Protein AF-A0A4S4AMJ3-F1 (afdb_monomer_lite)

Secondary structure (DSSP, 8-state):
--HHHHHHHHHHHHHHHHHHSPPSSHHHHHHHHHHHHHHHHHHHHHHHSS--S-HHHHHHHHHHHHS---GGGS-----S-HHHHHHHHHHHHHHHHHHHHHHHHHTT---HHHHHHHHH-GGGS-HHHHHHHHHHHHHHHHHTSTT-EETTEE-TTGGGS-HHHHHHHHHHHHHHHHHHHHHHHT-

Organism: NCBI:txid2565932

Sequence (187 aa):
MDTLGRWLAHYLAEKMESAASAPEGAAGESARRECVDLILRLWERRQTWPLSAPLKDVADRLEELLRPKPRFLRTATQTSDPLLDLLRGLEDLHYRETQVCLMAWATGLDLSKTRAYLHDHPEHLDDDEHRLSQHLIELQGHMFGPEARLDGEPCPDFATLPKPEQRKIVRARLRAIAKSRTQLLGR

pLDDT: mean 79.09, std 13.49, range [45.12, 95.19]

Structure (mmCIF, N/CA/C/O backbone):
data_AF-A0A4S4AMJ3-F1
#
_entry.id   AF-A0A4S4AMJ3-F1
#
loop_
_atom_site.group_PDB
_atom_site.id
_atom_site.type_symbol
_atom_site.label_atom_id
_atom_site.label_alt_id
_atom_site.label_comp_id
_atom_site.label_asym_id
_atom_site.label_entity_id
_atom_site.label_seq_id
_atom_site.pdbx_PDB_ins_code
_atom_site.Cartn_x
_atom_site.Cartn_y
_atom_site.Cartn_z
_atom_site.occupancy
_atom_site.B_iso_or_equiv
_atom_site.auth_seq_id
_atom_site.auth_comp_id
_atom_site.auth_asym_id
_atom_site.auth_atom_id
_atom_site.pdbx_PDB_model_num
ATOM 1 N N . MET A 1 1 ? 2.140 9.328 -21.471 1.00 51.00 1 MET A N 1
ATOM 2 C CA . MET A 1 1 ? 3.334 8.624 -21.979 1.00 51.00 1 MET A CA 1
ATOM 3 C C . MET A 1 1 ? 4.425 9.666 -22.024 1.00 51.00 1 MET A C 1
ATOM 5 O O . MET A 1 1 ? 4.286 10.617 -22.786 1.00 51.00 1 MET A O 1
ATOM 9 N N . ASP A 1 2 ? 5.392 9.555 -21.121 1.00 60.25 2 ASP A N 1
ATOM 10 C CA . ASP A 1 2 ? 6.428 10.565 -20.936 1.00 60.25 2 ASP A CA 1
ATOM 11 C C . ASP A 1 2 ? 7.301 10.718 -22.197 1.00 60.25 2 ASP A C 1
ATOM 13 O O . ASP A 1 2 ? 7.536 9.761 -22.948 1.00 60.25 2 ASP A O 1
ATOM 17 N N . THR A 1 3 ? 7.744 11.947 -22.451 1.00 69.19 3 THR A N 1
ATOM 18 C CA . THR A 1 3 ? 8.520 12.332 -23.630 1.00 69.19 3 THR A CA 1
ATOM 19 C C . THR A 1 3 ? 9.793 11.493 -23.692 1.00 69.19 3 THR A C 1
ATOM 21 O O . THR A 1 3 ? 10.075 10.897 -24.732 1.00 69.19 3 THR A O 1
ATOM 24 N N . LEU A 1 4 ? 10.498 11.346 -22.565 1.00 71.38 4 LEU A N 1
ATOM 25 C CA . LEU A 1 4 ? 11.727 10.558 -22.443 1.00 71.38 4 LEU A CA 1
ATOM 26 C C . LEU A 1 4 ? 11.512 9.079 -22.788 1.00 71.38 4 LEU A C 1
ATOM 28 O O . LEU A 1 4 ? 12.299 8.499 -23.537 1.00 71.38 4 LEU A O 1
ATOM 32 N N . GLY A 1 5 ? 10.420 8.479 -22.306 1.00 70.62 5 GLY A N 1
ATOM 33 C CA . GLY A 1 5 ? 10.063 7.094 -22.623 1.00 70.62 5 GLY A CA 1
ATOM 34 C C . GLY A 1 5 ? 9.870 6.872 -24.125 1.00 70.62 5 GLY A C 1
ATOM 35 O O . GLY A 1 5 ? 10.298 5.853 -24.668 1.00 70.62 5 GLY A O 1
ATOM 36 N N . ARG A 1 6 ? 9.303 7.863 -24.823 1.00 73.88 6 ARG A N 1
ATOM 37 C CA . ARG A 1 6 ? 9.154 7.825 -26.282 1.00 73.88 6 ARG A CA 1
ATOM 38 C C . ARG A 1 6 ? 10.507 7.923 -26.995 1.00 73.88 6 ARG A C 1
ATOM 40 O O . ARG A 1 6 ? 10.746 7.160 -27.926 1.00 73.88 6 ARG A O 1
ATOM 47 N N . TRP A 1 7 ? 11.409 8.795 -26.539 1.00 83.88 7 TRP A N 1
ATOM 48 C CA . TRP A 1 7 ? 12.775 8.890 -27.078 1.00 83.88 7 TRP A CA 1
ATOM 49 C C . TRP A 1 7 ? 13.582 7.606 -26.850 1.00 83.88 7 TRP A C 1
ATOM 51 O O . TRP A 1 7 ? 14.246 7.140 -27.770 1.00 83.88 7 TRP A O 1
ATOM 61 N N . LEU A 1 8 ? 13.475 6.988 -25.670 1.00 83.75 8 LEU A N 1
ATOM 62 C CA . LEU A 1 8 ? 14.111 5.701 -25.368 1.00 83.75 8 LEU A CA 1
ATOM 63 C C . LEU A 1 8 ? 13.577 4.572 -26.251 1.00 83.75 8 LEU A C 1
ATOM 65 O O . LEU A 1 8 ? 14.363 3.770 -26.748 1.00 83.75 8 LEU A O 1
ATOM 69 N N . ALA A 1 9 ? 12.261 4.521 -26.471 1.00 83.31 9 ALA A N 1
ATOM 70 C CA . ALA A 1 9 ? 11.650 3.536 -27.359 1.00 83.31 9 ALA A CA 1
ATOM 71 C C . ALA A 1 9 ? 12.134 3.704 -28.808 1.00 83.31 9 ALA A C 1
ATOM 73 O O . ALA A 1 9 ? 12.489 2.716 -29.449 1.00 83.31 9 ALA A O 1
ATOM 74 N N . HIS A 1 10 ? 12.206 4.944 -29.303 1.00 87.38 10 HIS A N 1
ATOM 75 C CA . HIS A 1 10 ? 12.741 5.232 -30.635 1.00 87.38 10 HIS A CA 1
ATOM 76 C C . HIS A 1 10 ? 14.226 4.881 -30.751 1.00 87.38 10 HIS A C 1
ATOM 78 O O . HIS A 1 10 ? 14.613 4.214 -31.704 1.00 87.38 10 HIS A O 1
ATOM 84 N N . TYR A 1 11 ? 15.039 5.254 -29.764 1.00 90.38 11 TYR A N 1
ATOM 85 C CA . TYR A 1 11 ? 16.466 4.938 -29.748 1.00 90.38 11 TYR A CA 1
ATOM 86 C C . TYR A 1 11 ? 16.725 3.426 -29.693 1.00 90.38 11 TYR A C 1
ATOM 88 O O . TYR A 1 11 ? 17.598 2.908 -30.388 1.00 90.38 11 TYR A O 1
ATOM 96 N N . LEU A 1 12 ? 15.943 2.690 -28.898 1.00 91.69 12 LEU A N 1
ATOM 97 C CA . LEU A 1 12 ? 16.026 1.234 -28.854 1.00 91.69 12 LEU A CA 1
ATOM 98 C C . LEU A 1 12 ? 15.634 0.614 -30.201 1.00 91.69 12 LEU A C 1
ATOM 100 O O . LEU A 1 12 ? 16.341 -0.268 -30.682 1.00 91.69 12 LEU A O 1
ATOM 104 N N . ALA A 1 13 ? 14.551 1.090 -30.822 1.00 91.12 13 ALA A N 1
ATOM 105 C CA . ALA A 1 13 ? 14.124 0.626 -32.140 1.00 91.12 13 ALA A CA 1
ATOM 106 C C . ALA A 1 13 ? 15.209 0.865 -33.205 1.00 91.12 13 ALA A C 1
ATOM 108 O O . ALA A 1 13 ? 15.542 -0.051 -33.952 1.00 91.12 13 ALA A O 1
ATOM 109 N N . GLU A 1 14 ? 15.830 2.045 -33.207 1.00 91.50 14 GLU A N 1
ATOM 110 C CA . GLU A 1 14 ? 16.934 2.390 -34.110 1.00 91.50 14 GLU A CA 1
ATOM 111 C C . GLU A 1 14 ? 18.153 1.473 -33.907 1.00 91.50 14 GLU A C 1
ATOM 113 O O . GLU A 1 14 ? 18.769 1.009 -34.871 1.00 91.50 14 GLU A O 1
ATOM 118 N N . LYS A 1 15 ? 18.494 1.147 -32.653 1.00 91.94 15 LYS A N 1
ATOM 119 C CA . LYS A 1 15 ? 19.586 0.212 -32.340 1.00 91.94 15 LYS A CA 1
ATOM 120 C C . LYS A 1 15 ? 19.274 -1.223 -32.754 1.00 91.94 15 LYS A C 1
ATOM 122 O O . LYS A 1 15 ? 20.167 -1.905 -33.257 1.00 91.94 15 LYS A O 1
ATOM 127 N N . MET A 1 16 ? 18.026 -1.664 -32.606 1.00 91.69 16 MET A N 1
ATOM 128 C CA . MET A 1 16 ? 17.577 -2.974 -33.083 1.00 91.69 16 MET A CA 1
ATOM 129 C C . MET A 1 16 ? 17.627 -3.064 -34.610 1.00 91.69 16 MET A C 1
ATOM 131 O O . MET A 1 16 ? 18.120 -4.053 -35.148 1.00 91.69 16 MET A O 1
ATOM 135 N N . GLU A 1 17 ? 17.179 -2.023 -35.311 1.00 92.62 17 GLU A N 1
ATOM 136 C CA . GLU A 1 17 ? 17.204 -1.959 -36.774 1.00 92.62 17 GLU A CA 1
ATOM 137 C C . GLU A 1 17 ? 18.639 -1.905 -37.318 1.00 92.62 17 GLU A C 1
ATOM 139 O O . GLU A 1 17 ? 18.979 -2.621 -38.264 1.00 92.62 17 GLU A O 1
ATOM 144 N N . SER A 1 18 ? 19.515 -1.146 -36.653 1.00 88.31 18 SER A N 1
ATOM 145 C CA . SER A 1 18 ? 20.949 -1.104 -36.957 1.00 88.31 18 SER A CA 1
ATOM 146 C C . SER A 1 18 ? 21.615 -2.468 -36.762 1.00 88.31 18 SER A C 1
ATOM 148 O O . SER A 1 18 ? 22.407 -2.889 -37.599 1.00 88.31 18 SER A O 1
ATOM 150 N N . ALA A 1 19 ? 21.284 -3.188 -35.686 1.00 91.19 19 ALA A N 1
ATOM 151 C CA . ALA A 1 19 ? 21.813 -4.526 -35.422 1.00 91.19 19 ALA A CA 1
ATOM 152 C C . ALA A 1 19 ? 21.292 -5.579 -36.418 1.00 91.19 19 ALA A C 1
ATOM 154 O O . ALA A 1 19 ? 22.043 -6.478 -36.806 1.00 91.19 19 ALA A O 1
ATOM 155 N N . ALA A 1 20 ? 20.028 -5.459 -36.837 1.00 89.44 20 ALA A N 1
ATOM 156 C CA . ALA A 1 20 ? 19.399 -6.338 -37.821 1.00 89.44 20 ALA A CA 1
ATOM 157 C C . ALA A 1 20 ? 19.959 -6.128 -39.235 1.00 89.44 20 ALA A C 1
ATOM 159 O O . ALA A 1 20 ? 20.135 -7.091 -39.977 1.00 89.44 20 ALA A O 1
ATOM 160 N N . SER A 1 21 ? 20.278 -4.882 -39.584 1.00 90.56 21 SER A N 1
ATOM 161 C CA . SER A 1 21 ? 20.797 -4.506 -40.905 1.00 90.56 21 SER A CA 1
ATOM 162 C C . SER A 1 21 ? 22.325 -4.588 -41.004 1.00 90.56 21 SER A C 1
ATOM 164 O O . SER A 1 21 ? 22.889 -4.342 -42.071 1.00 90.56 21 SER A O 1
ATOM 166 N N . ALA A 1 22 ? 23.019 -4.904 -39.906 1.00 89.44 22 ALA A N 1
ATOM 167 C CA . ALA A 1 22 ? 24.473 -4.915 -39.883 1.00 89.44 22 ALA A CA 1
ATOM 168 C C . ALA A 1 22 ? 25.061 -6.123 -40.643 1.00 89.44 22 ALA A C 1
ATOM 170 O O . ALA A 1 22 ? 24.621 -7.260 -40.423 1.00 89.44 22 ALA A O 1
ATOM 171 N N . PRO A 1 23 ? 26.094 -5.905 -41.482 1.00 85.81 23 PRO A N 1
ATOM 172 C CA . PRO A 1 23 ? 26.744 -6.964 -42.247 1.00 85.81 23 PRO A CA 1
ATOM 173 C C . PRO A 1 23 ? 27.466 -7.965 -41.338 1.00 85.81 23 PRO A C 1
ATOM 175 O O . PRO A 1 23 ? 27.843 -7.650 -40.207 1.00 85.81 23 PRO A O 1
ATOM 178 N N . GLU A 1 24 ? 27.690 -9.177 -41.842 1.00 80.88 24 GLU A N 1
ATOM 179 C CA . GLU A 1 24 ? 28.507 -10.169 -41.141 1.00 80.88 24 GLU A CA 1
ATOM 180 C C . GLU A 1 24 ? 29.964 -9.701 -41.026 1.00 80.88 24 GLU A C 1
ATOM 182 O O . GLU A 1 24 ? 30.562 -9.212 -41.987 1.00 80.88 24 GLU A O 1
ATOM 187 N N . GLY A 1 25 ? 30.528 -9.824 -39.823 1.00 84.44 25 GLY A N 1
ATOM 188 C CA . GLY A 1 25 ? 31.876 -9.374 -39.495 1.00 84.44 25 GLY A CA 1
ATOM 189 C C . GLY A 1 25 ? 31.942 -8.611 -38.173 1.00 84.44 25 GLY A C 1
ATOM 190 O O . GLY A 1 25 ? 30.930 -8.314 -37.538 1.00 84.44 25 GLY A O 1
ATOM 191 N N . ALA A 1 26 ? 33.161 -8.244 -37.772 1.00 80.31 26 ALA A N 1
ATOM 192 C CA . ALA A 1 26 ? 33.444 -7.671 -36.454 1.00 80.31 26 ALA A CA 1
ATOM 193 C C . ALA A 1 26 ? 32.607 -6.420 -36.114 1.00 80.31 26 ALA A C 1
ATOM 195 O O . ALA A 1 26 ? 32.199 -6.242 -34.966 1.00 80.31 26 ALA A O 1
ATOM 196 N N . ALA A 1 27 ? 32.317 -5.576 -37.110 1.00 78.44 27 ALA A N 1
ATOM 197 C CA . ALA A 1 27 ? 31.491 -4.383 -36.934 1.00 78.44 27 ALA A CA 1
ATOM 198 C C . ALA A 1 27 ? 30.012 -4.722 -36.662 1.00 78.44 27 ALA A C 1
ATOM 200 O O . ALA A 1 27 ? 29.395 -4.109 -35.791 1.00 78.44 27 ALA A O 1
ATOM 201 N N . GLY A 1 28 ? 29.454 -5.728 -37.346 1.00 83.75 28 GLY A N 1
ATOM 202 C CA . GLY A 1 28 ? 28.080 -6.173 -37.107 1.00 83.75 28 GLY A CA 1
ATOM 203 C C . GLY A 1 28 ? 27.919 -6.935 -35.797 1.00 83.75 28 GLY A C 1
ATOM 204 O O . GLY A 1 28 ? 26.933 -6.734 -35.089 1.00 83.75 28 GLY A O 1
ATOM 205 N N . GLU A 1 29 ? 28.924 -7.722 -35.404 1.00 87.31 29 GLU A N 1
ATOM 206 C CA . GLU A 1 29 ? 28.983 -8.325 -34.068 1.00 87.31 29 GLU A CA 1
ATOM 207 C C . GLU A 1 29 ? 28.940 -7.260 -32.963 1.00 87.31 29 GLU A C 1
ATOM 209 O O . GLU A 1 29 ? 28.256 -7.449 -31.958 1.00 87.31 29 GLU A O 1
ATOM 214 N N . SER A 1 30 ? 29.654 -6.141 -33.149 1.00 89.00 30 SER A N 1
ATOM 215 C CA . SER A 1 30 ? 29.681 -5.029 -32.190 1.00 89.00 30 SER A CA 1
ATOM 216 C C . SER A 1 30 ? 28.313 -4.369 -32.052 1.00 89.00 30 SER A C 1
ATOM 218 O O . SER A 1 30 ? 27.820 -4.231 -30.937 1.00 89.00 30 SER A O 1
ATOM 220 N N . ALA A 1 31 ? 27.658 -4.039 -33.171 1.00 86.25 31 ALA A N 1
ATOM 221 C CA . ALA A 1 31 ? 26.330 -3.421 -33.164 1.00 86.25 31 ALA A CA 1
ATOM 222 C C . ALA A 1 31 ? 25.276 -4.311 -32.479 1.00 86.25 31 ALA A C 1
ATOM 224 O O . ALA A 1 31 ? 24.451 -3.830 -31.700 1.00 86.25 31 ALA A O 1
ATOM 225 N N . ARG A 1 32 ? 25.332 -5.630 -32.712 1.00 89.88 32 ARG A N 1
ATOM 226 C CA . ARG A 1 32 ? 24.458 -6.602 -32.036 1.00 89.88 32 ARG A CA 1
ATOM 227 C C . ARG A 1 32 ? 24.751 -6.678 -30.541 1.00 89.88 32 ARG A C 1
ATOM 229 O O . ARG A 1 32 ? 23.811 -6.684 -29.749 1.00 89.88 32 ARG A O 1
ATOM 236 N N . ARG A 1 33 ? 26.030 -6.692 -30.147 1.00 91.69 33 ARG A N 1
ATOM 237 C CA . ARG A 1 33 ? 26.438 -6.677 -28.733 1.00 91.69 33 ARG A CA 1
ATOM 238 C C . ARG A 1 33 ? 25.947 -5.425 -28.017 1.00 91.69 33 ARG A C 1
ATOM 240 O O . ARG A 1 33 ? 25.335 -5.546 -26.966 1.00 91.69 33 ARG A O 1
ATOM 247 N N . GLU A 1 34 ? 26.130 -4.251 -28.616 1.00 89.69 34 GLU A N 1
ATOM 248 C CA . GLU A 1 34 ? 25.628 -2.988 -28.066 1.00 89.69 34 GLU A CA 1
ATOM 249 C C . GLU A 1 34 ? 24.107 -3.003 -27.883 1.00 89.69 34 GLU A C 1
ATOM 251 O O . GLU A 1 34 ? 23.606 -2.558 -26.851 1.00 89.69 34 GLU A O 1
ATOM 256 N N . CYS A 1 35 ? 23.365 -3.540 -28.857 1.00 91.50 35 CYS A N 1
ATOM 257 C CA . CYS A 1 35 ? 21.914 -3.665 -28.758 1.00 91.50 35 CYS A CA 1
ATOM 258 C C . CYS A 1 35 ? 21.495 -4.620 -27.626 1.00 91.50 35 CYS A C 1
ATOM 260 O O . CYS A 1 35 ? 20.590 -4.299 -26.856 1.00 91.50 35 CYS A O 1
ATOM 262 N N . VAL A 1 36 ? 22.150 -5.778 -27.502 1.00 92.19 36 VAL A N 1
ATOM 263 C CA . VAL A 1 36 ? 21.879 -6.749 -26.429 1.00 92.19 36 VAL A CA 1
ATOM 264 C C . VAL A 1 36 ? 22.206 -6.152 -25.062 1.00 92.19 36 VAL A C 1
ATOM 266 O O . VAL A 1 36 ? 21.374 -6.220 -24.159 1.00 92.19 36 VAL A O 1
ATOM 269 N N . ASP A 1 37 ? 23.361 -5.506 -24.918 1.00 93.19 37 ASP A N 1
ATOM 270 C CA . ASP A 1 37 ? 23.764 -4.849 -23.674 1.00 93.19 37 ASP A CA 1
ATOM 271 C C . ASP A 1 37 ? 22.781 -3.743 -23.279 1.00 93.19 37 ASP A C 1
ATOM 273 O O . ASP A 1 37 ? 22.426 -3.616 -22.106 1.00 93.19 37 ASP A O 1
ATOM 277 N N . LEU A 1 38 ? 22.296 -2.959 -24.246 1.00 91.50 38 LEU A N 1
ATOM 278 C CA . LEU A 1 38 ? 21.282 -1.934 -24.008 1.00 91.50 38 LEU A CA 1
ATOM 279 C C . LEU A 1 38 ? 19.976 -2.548 -23.480 1.00 91.50 38 LEU A C 1
ATOM 281 O O . LEU A 1 38 ? 19.426 -2.054 -22.493 1.00 91.50 38 LEU A O 1
ATOM 285 N N . ILE A 1 39 ? 19.500 -3.637 -24.093 1.00 88.44 39 ILE A N 1
ATOM 286 C CA . ILE A 1 39 ? 18.293 -4.355 -23.658 1.00 88.44 39 ILE A CA 1
ATOM 287 C C . ILE A 1 39 ? 18.482 -4.924 -22.250 1.00 88.44 39 ILE A C 1
ATOM 289 O O . ILE A 1 39 ? 17.609 -4.747 -21.401 1.00 88.44 39 ILE A O 1
ATOM 293 N N . LEU A 1 40 ? 19.618 -5.571 -21.980 1.00 87.81 40 LEU A N 1
ATOM 294 C CA . LEU A 1 40 ? 19.914 -6.148 -20.669 1.00 87.81 40 LEU A CA 1
ATOM 295 C C . LEU A 1 40 ? 19.986 -5.069 -19.585 1.00 87.81 40 LEU A C 1
ATOM 297 O O . LEU A 1 40 ? 19.397 -5.252 -18.524 1.00 87.81 40 LEU A O 1
ATOM 301 N N . ARG A 1 41 ? 20.602 -3.913 -19.863 1.00 83.69 41 ARG A N 1
ATOM 302 C CA . ARG A 1 41 ? 20.637 -2.767 -18.936 1.00 83.69 41 ARG A CA 1
ATOM 303 C C . ARG A 1 41 ? 19.252 -2.178 -18.677 1.00 83.69 41 ARG A C 1
ATOM 305 O O . ARG A 1 41 ? 18.935 -1.836 -17.538 1.00 83.69 41 ARG A O 1
ATOM 312 N N . LEU A 1 42 ? 18.418 -2.054 -19.712 1.00 82.88 42 LEU A N 1
ATOM 313 C CA . LEU A 1 42 ? 17.025 -1.616 -19.563 1.00 82.88 42 LEU A CA 1
ATOM 314 C C . LEU A 1 42 ? 16.222 -2.613 -18.720 1.00 82.88 42 LEU A C 1
ATOM 316 O O . LEU A 1 42 ? 15.457 -2.213 -17.842 1.00 82.88 42 LEU A O 1
ATOM 320 N N . TRP A 1 43 ? 16.427 -3.909 -18.947 1.00 76.44 43 TRP A N 1
ATOM 321 C CA . TRP A 1 43 ? 15.762 -4.975 -18.207 1.00 76.44 43 TRP A CA 1
ATOM 322 C C . TRP A 1 43 ? 16.210 -5.049 -16.744 1.00 76.44 43 TRP A C 1
ATOM 324 O O . TRP A 1 43 ? 15.376 -5.179 -15.850 1.00 76.44 43 TRP A O 1
ATOM 334 N N . GLU A 1 44 ? 17.506 -4.913 -16.476 1.00 73.94 44 GLU A N 1
ATOM 335 C CA . GLU A 1 44 ? 18.065 -4.854 -15.124 1.00 73.94 44 GLU A CA 1
ATOM 336 C C . GLU A 1 44 ? 17.513 -3.645 -14.358 1.00 73.94 44 GLU A C 1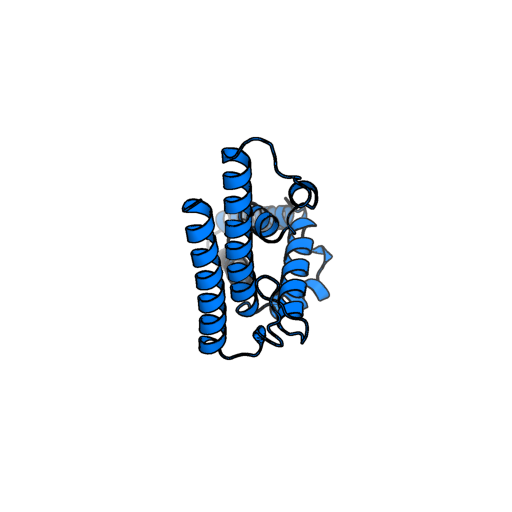
ATOM 338 O O . GLU A 1 44 ? 17.023 -3.790 -13.236 1.00 73.94 44 GLU A O 1
ATOM 343 N N . ARG A 1 45 ? 17.460 -2.470 -15.003 1.00 69.19 45 ARG A N 1
ATOM 344 C CA . ARG A 1 45 ? 16.827 -1.274 -14.429 1.00 69.19 45 ARG A CA 1
ATOM 345 C C . ARG A 1 45 ? 15.347 -1.485 -14.113 1.00 69.19 45 ARG A C 1
ATOM 347 O O . ARG A 1 45 ? 14.894 -1.067 -13.048 1.00 69.19 45 ARG A O 1
ATOM 354 N N . ARG A 1 46 ? 14.608 -2.184 -14.982 1.00 64.75 46 ARG A N 1
ATOM 355 C CA . ARG A 1 46 ? 13.201 -2.554 -14.748 1.00 64.75 46 ARG A CA 1
ATOM 356 C C . ARG A 1 46 ? 13.030 -3.446 -13.514 1.00 64.75 46 ARG A C 1
ATOM 358 O O . ARG A 1 46 ? 12.029 -3.314 -12.820 1.00 64.75 46 ARG A O 1
ATOM 365 N N . GLN A 1 47 ? 13.980 -4.338 -13.232 1.00 51.66 47 GLN A N 1
ATOM 366 C CA . GLN A 1 47 ? 13.952 -5.202 -12.040 1.00 51.66 47 GLN A CA 1
ATOM 367 C C . GLN A 1 47 ? 14.302 -4.444 -10.754 1.00 51.66 47 GLN A C 1
ATOM 369 O O . GLN A 1 47 ? 13.818 -4.795 -9.681 1.00 51.66 47 GLN A O 1
ATOM 374 N N . THR A 1 48 ? 15.121 -3.394 -10.848 1.00 52.19 48 THR A N 1
ATOM 375 C CA . THR A 1 48 ? 15.419 -2.507 -9.712 1.00 52.19 48 THR A CA 1
ATOM 376 C C . THR A 1 48 ? 14.353 -1.440 -9.466 1.00 52.19 48 THR A C 1
ATOM 378 O O . THR A 1 48 ? 14.419 -0.756 -8.444 1.00 52.19 48 THR A O 1
ATOM 381 N N . TRP A 1 49 ? 13.380 -1.300 -10.372 1.00 48.62 49 TRP A N 1
ATOM 382 C CA . TRP A 1 49 ? 12.247 -0.404 -10.190 1.00 48.62 49 TRP A CA 1
ATOM 383 C C . TRP A 1 49 ? 11.294 -1.004 -9.148 1.00 48.62 49 TRP A C 1
ATOM 385 O O . TRP A 1 49 ? 10.911 -2.168 -9.283 1.00 48.62 49 TRP A O 1
ATOM 395 N N . PRO A 1 50 ? 10.878 -0.247 -8.118 1.00 48.00 50 PRO A N 1
ATOM 396 C CA . PRO A 1 50 ? 10.084 -0.779 -7.008 1.00 48.00 50 PRO A CA 1
ATOM 397 C C . PRO A 1 50 ? 8.698 -1.329 -7.414 1.00 48.00 50 PRO A C 1
ATOM 399 O O . PRO A 1 50 ? 8.009 -1.907 -6.577 1.00 48.00 50 PRO A O 1
ATOM 402 N N . LEU A 1 51 ? 8.282 -1.187 -8.681 1.00 46.38 51 LEU A N 1
ATOM 403 C CA . LEU A 1 51 ? 6.962 -1.558 -9.203 1.00 46.38 51 LEU A CA 1
ATOM 404 C C . LEU A 1 51 ? 7.073 -2.026 -10.675 1.00 46.38 51 LEU A C 1
ATOM 406 O O . LEU A 1 51 ? 7.063 -1.228 -11.604 1.00 46.38 51 LEU A O 1
ATOM 410 N N . SER A 1 52 ? 7.209 -3.333 -10.906 1.00 46.28 52 SER A N 1
ATOM 411 C CA . SER A 1 52 ? 7.539 -3.951 -12.208 1.00 46.28 52 SER A CA 1
ATOM 412 C C . SER A 1 52 ? 6.333 -4.271 -13.123 1.00 46.28 52 SER A C 1
ATOM 414 O O . SER A 1 52 ? 6.418 -5.146 -13.992 1.00 46.28 52 SER A O 1
ATOM 416 N N . ALA A 1 53 ? 5.216 -3.556 -12.976 1.00 47.97 53 ALA A N 1
ATOM 417 C CA . ALA A 1 53 ? 3.999 -3.659 -13.801 1.00 47.97 53 ALA A CA 1
ATOM 418 C C . ALA A 1 53 ? 3.733 -2.322 -14.533 1.00 47.97 53 ALA A C 1
ATOM 420 O O . ALA A 1 53 ? 4.351 -1.330 -14.153 1.00 47.97 53 ALA A O 1
ATOM 421 N N . PRO A 1 54 ? 2.855 -2.245 -15.564 1.00 49.59 54 PRO A N 1
ATOM 422 C CA . PRO A 1 54 ? 2.369 -0.954 -16.050 1.00 49.59 54 PRO A CA 1
ATOM 423 C C . PRO A 1 54 ? 1.819 -0.179 -14.848 1.00 49.59 54 PRO A C 1
ATOM 425 O O . PRO A 1 54 ? 0.816 -0.576 -14.255 1.00 49.59 54 PRO A O 1
ATOM 428 N N . LEU A 1 55 ? 2.552 0.861 -14.445 1.00 49.00 55 LEU A N 1
ATOM 429 C CA . LEU A 1 55 ? 2.365 1.561 -13.177 1.00 49.00 55 LEU A CA 1
ATOM 430 C C . LEU A 1 55 ? 0.967 2.128 -13.044 1.00 49.00 55 LEU A C 1
ATOM 432 O O . LEU A 1 55 ? 0.447 2.132 -11.945 1.00 49.00 55 LEU A O 1
ATOM 436 N N . LYS A 1 56 ? 0.334 2.512 -14.150 1.00 51.22 56 LYS A N 1
ATOM 437 C CA . LYS A 1 56 ? -0.947 3.203 -14.117 1.00 51.22 56 LYS A CA 1
ATOM 438 C C . LYS A 1 56 ? -2.054 2.403 -13.426 1.00 51.22 56 LYS A C 1
ATOM 440 O O . LYS A 1 56 ? -2.594 2.862 -12.435 1.00 51.22 56 LYS A O 1
ATOM 445 N N . ASP A 1 57 ? -2.315 1.163 -13.836 1.00 51.41 57 ASP A N 1
ATOM 446 C CA . ASP A 1 57 ? -3.438 0.395 -13.268 1.00 51.41 57 ASP A CA 1
ATOM 447 C C . ASP A 1 57 ? -3.229 0.030 -11.787 1.00 51.41 57 ASP A C 1
ATOM 449 O O . ASP A 1 57 ? -4.187 -0.134 -11.026 1.00 51.41 57 ASP A O 1
ATOM 453 N N . VAL A 1 58 ? -1.970 -0.131 -11.369 1.00 55.84 58 VAL A N 1
ATOM 454 C CA . VAL A 1 58 ? -1.611 -0.459 -9.983 1.00 55.84 58 VAL A CA 1
ATOM 455 C C . VAL A 1 58 ? -1.513 0.803 -9.131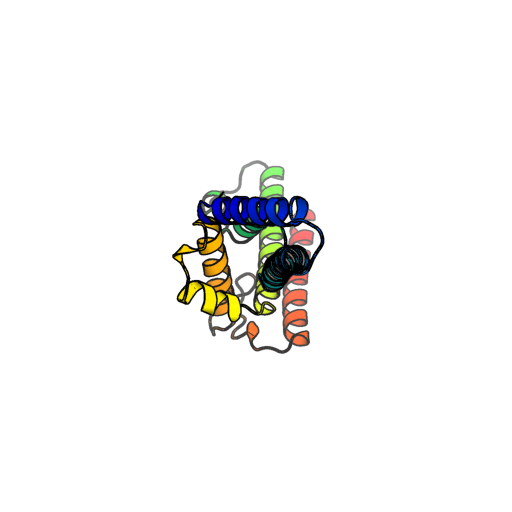 1.00 55.84 58 VAL A C 1
ATOM 457 O O . VAL A 1 58 ? -1.949 0.769 -7.986 1.00 55.84 58 VAL A O 1
ATOM 460 N N . ALA A 1 59 ? -0.990 1.902 -9.671 1.00 61.59 59 ALA A N 1
ATOM 461 C CA . ALA A 1 59 ? -0.909 3.205 -9.022 1.00 61.59 59 ALA A CA 1
ATOM 462 C C . ALA A 1 59 ? -2.300 3.806 -8.844 1.00 61.59 59 ALA A C 1
ATOM 464 O O . ALA A 1 59 ? -2.594 4.233 -7.741 1.00 61.59 59 ALA A O 1
ATOM 465 N N . ASP A 1 60 ? -3.186 3.718 -9.839 1.00 64.19 60 ASP A N 1
ATOM 466 C CA . ASP A 1 60 ? -4.580 4.167 -9.737 1.00 64.19 60 ASP A CA 1
ATOM 467 C C . ASP A 1 60 ? -5.309 3.411 -8.614 1.00 64.19 60 ASP A C 1
ATOM 469 O O . ASP A 1 60 ? -5.996 3.994 -7.774 1.00 64.19 60 ASP A O 1
ATOM 473 N N . ARG A 1 61 ? -5.121 2.084 -8.545 1.00 65.31 61 ARG A N 1
ATOM 474 C CA . ARG A 1 61 ? -5.691 1.267 -7.462 1.00 65.31 61 ARG A CA 1
ATOM 475 C C . ARG A 1 61 ? -5.052 1.565 -6.116 1.00 65.31 61 ARG A C 1
ATOM 477 O O . ARG A 1 61 ? -5.756 1.602 -5.113 1.00 65.31 61 ARG A O 1
ATOM 484 N N . LEU A 1 62 ? -3.734 1.715 -6.066 1.00 68.88 62 LEU A N 1
ATOM 485 C CA . LEU A 1 62 ? -3.024 1.978 -4.823 1.00 68.88 62 LEU A CA 1
ATOM 486 C C . LEU A 1 62 ? -3.371 3.371 -4.306 1.00 68.88 62 LEU A C 1
ATOM 488 O O . LEU A 1 62 ? -3.614 3.512 -3.118 1.00 68.88 62 LEU A O 1
ATOM 492 N N . GLU A 1 63 ? -3.488 4.363 -5.180 1.00 69.75 63 GLU A N 1
ATOM 493 C CA . GLU A 1 63 ? -3.971 5.696 -4.856 1.00 69.75 63 GLU A CA 1
ATOM 494 C C . GLU A 1 63 ? -5.380 5.643 -4.276 1.00 69.75 63 GLU A C 1
ATOM 496 O O . GLU A 1 63 ? -5.609 6.218 -3.217 1.00 69.75 63 GLU A O 1
ATOM 501 N N . GLU A 1 64 ? -6.304 4.909 -4.897 1.00 72.00 64 GLU A N 1
ATOM 502 C CA . GLU A 1 64 ? -7.661 4.768 -4.365 1.00 72.00 64 GLU A CA 1
ATOM 503 C C . GLU A 1 64 ? -7.665 4.111 -2.973 1.00 72.00 64 GLU A C 1
ATOM 505 O O . GLU A 1 64 ? -8.388 4.541 -2.075 1.00 72.00 64 GLU A O 1
ATOM 510 N N . LEU A 1 65 ? -6.804 3.113 -2.752 1.00 69.25 65 LEU A N 1
ATOM 511 C CA . LEU A 1 65 ? -6.644 2.460 -1.447 1.00 69.25 65 LEU A CA 1
ATOM 512 C C . LEU A 1 65 ? -5.952 3.360 -0.411 1.00 69.25 65 LEU A C 1
ATOM 514 O O . LEU A 1 65 ? -6.198 3.223 0.787 1.00 69.25 65 LEU A O 1
ATOM 518 N N . LEU A 1 66 ? -5.073 4.255 -0.855 1.00 67.75 66 LEU A N 1
ATOM 519 C CA . LEU A 1 66 ? -4.337 5.212 -0.032 1.00 67.75 66 LEU A CA 1
ATOM 520 C C . LEU A 1 66 ? -5.145 6.479 0.262 1.00 67.75 66 LEU A C 1
ATOM 522 O O . LEU A 1 66 ? -4.820 7.207 1.206 1.00 67.75 66 LEU A O 1
ATOM 526 N N . ARG A 1 67 ? -6.186 6.748 -0.532 1.00 69.06 67 ARG A N 1
ATOM 527 C CA . ARG A 1 67 ? -6.984 7.964 -0.443 1.00 69.06 67 ARG A CA 1
ATOM 528 C C . ARG A 1 67 ? -7.691 8.015 0.911 1.00 69.06 67 ARG A C 1
ATOM 530 O O . ARG A 1 67 ? -8.432 7.090 1.256 1.00 69.06 67 ARG A O 1
ATOM 537 N N . PRO A 1 68 ? -7.516 9.095 1.694 1.00 61.38 68 PRO A N 1
ATOM 538 C CA . PRO A 1 68 ? -8.270 9.253 2.925 1.00 61.38 68 PRO A CA 1
ATOM 539 C C . PRO A 1 68 ? -9.761 9.276 2.587 1.00 61.38 68 PRO A C 1
ATOM 541 O O . PRO A 1 68 ? -10.179 10.034 1.708 1.00 61.38 68 PRO A O 1
ATOM 544 N N . LYS A 1 69 ? -10.559 8.452 3.287 1.00 63.50 69 LYS A N 1
ATOM 545 C CA . LYS A 1 69 ? -12.007 8.340 3.056 1.00 63.50 69 LYS A CA 1
ATOM 546 C C . LYS A 1 69 ? -12.622 9.737 2.894 1.00 63.50 69 LYS A C 1
ATOM 548 O O . LYS A 1 69 ? -12.472 10.568 3.801 1.00 63.50 69 LYS A O 1
ATOM 553 N N . PRO A 1 70 ? -13.299 10.025 1.769 1.00 55.38 70 PRO A N 1
ATOM 554 C CA . PRO A 1 70 ? -13.816 11.357 1.528 1.00 55.38 70 PRO A CA 1
ATOM 555 C C . PRO A 1 70 ? -14.767 11.780 2.649 1.00 55.38 70 PRO A C 1
ATOM 557 O O . PRO A 1 70 ? -15.662 11.035 3.057 1.00 55.38 70 PRO A O 1
ATOM 560 N N . ARG A 1 71 ? -14.570 13.003 3.159 1.00 49.81 71 ARG A N 1
ATOM 561 C CA . ARG A 1 71 ? -15.270 13.521 4.349 1.00 49.81 71 ARG A CA 1
ATOM 562 C C . ARG A 1 71 ? -16.795 13.534 4.209 1.00 49.81 71 ARG A C 1
ATOM 564 O O . ARG A 1 71 ? -17.475 13.460 5.224 1.00 49.81 71 ARG A O 1
ATOM 571 N N . PHE A 1 72 ? -17.332 13.566 2.992 1.00 49.59 72 PHE A N 1
ATOM 572 C CA . PHE A 1 72 ? -18.777 13.527 2.742 1.00 49.59 72 PHE A CA 1
ATOM 573 C C . PHE A 1 72 ? -19.436 12.180 3.085 1.00 49.59 72 PHE A C 1
ATOM 575 O O . PHE A 1 72 ? -20.626 12.158 3.375 1.00 49.59 72 PHE A O 1
ATOM 582 N N . LEU A 1 73 ? -18.681 11.077 3.159 1.00 47.91 73 LEU A N 1
ATOM 583 C CA . LEU A 1 73 ? -19.185 9.810 3.714 1.00 47.91 73 LEU A CA 1
ATOM 584 C C . LEU A 1 73 ? -19.182 9.794 5.251 1.00 47.91 73 LEU A C 1
ATOM 586 O O . LEU A 1 73 ? -19.785 8.922 5.866 1.00 47.91 73 LEU A O 1
ATOM 590 N N . ARG A 1 74 ? -18.490 10.748 5.883 1.00 48.28 74 ARG A N 1
ATOM 591 C CA . ARG A 1 74 ? -18.295 10.818 7.338 1.00 48.28 74 ARG A CA 1
ATOM 592 C C . ARG A 1 74 ? -19.444 11.534 8.055 1.00 48.28 74 ARG A C 1
ATOM 594 O O . ARG A 1 74 ? -19.561 11.444 9.272 1.00 48.28 74 ARG A O 1
ATOM 601 N N . THR A 1 75 ? -20.286 12.238 7.302 1.00 45.12 75 THR A N 1
ATOM 602 C CA . THR A 1 75 ? -21.446 12.992 7.787 1.00 45.12 75 THR A CA 1
ATOM 603 C C . THR A 1 75 ? -22.722 12.413 7.199 1.00 45.12 75 THR A C 1
ATOM 605 O O . THR A 1 75 ? -23.444 13.093 6.478 1.00 45.12 75 THR A O 1
ATOM 608 N N . ALA A 1 76 ? -22.999 11.144 7.467 1.00 49.00 76 ALA A N 1
ATOM 609 C CA . ALA A 1 76 ? -24.328 10.623 7.224 1.00 49.00 76 ALA A CA 1
ATOM 610 C C . ALA A 1 76 ? -25.029 10.497 8.576 1.00 49.00 76 ALA A C 1
ATOM 612 O O . ALA A 1 76 ? -24.839 9.538 9.318 1.00 49.00 76 ALA A O 1
ATOM 613 N N . THR A 1 77 ? -25.799 11.527 8.921 1.00 54.62 77 THR A N 1
ATOM 614 C CA . THR A 1 77 ? -26.936 11.384 9.834 1.00 54.62 77 THR A CA 1
ATOM 615 C C . THR A 1 77 ? -27.688 10.111 9.452 1.00 54.62 77 THR A C 1
ATOM 617 O O . THR A 1 77 ? -27.928 9.934 8.255 1.00 54.62 77 THR A O 1
ATOM 620 N N . GLN A 1 78 ? -28.005 9.250 10.431 1.00 55.78 78 GLN A N 1
ATOM 621 C CA . GLN A 1 78 ? -28.822 8.040 10.250 1.00 55.78 78 GLN A CA 1
ATOM 622 C C . GLN A 1 78 ? -29.860 8.278 9.159 1.00 55.78 78 GLN A C 1
ATOM 624 O O . GLN A 1 78 ? -30.708 9.168 9.275 1.00 55.78 78 GLN A O 1
ATOM 629 N N . THR A 1 79 ? -29.722 7.558 8.052 1.00 54.84 79 THR A N 1
ATOM 630 C CA . THR A 1 79 ? -30.767 7.591 7.039 1.00 54.84 79 THR A CA 1
ATOM 631 C C . THR A 1 79 ? -31.942 6.806 7.592 1.00 54.84 79 THR A C 1
ATOM 633 O O . THR A 1 79 ? -31.756 5.815 8.283 1.00 54.84 79 THR A O 1
ATOM 636 N N . SER A 1 80 ? -33.170 7.218 7.283 1.00 61.41 80 SER A N 1
ATOM 637 C CA . SER A 1 80 ? -34.368 6.484 7.719 1.00 61.41 80 SER A CA 1
ATOM 638 C C . SER A 1 80 ? -34.429 5.035 7.189 1.00 61.41 80 SER A C 1
ATOM 640 O O . SER A 1 80 ? -35.341 4.305 7.570 1.00 61.41 80 SER A O 1
ATOM 642 N N . ASP A 1 81 ? -33.511 4.633 6.300 1.00 80.62 81 ASP A N 1
ATOM 643 C CA . ASP A 1 81 ? -33.439 3.308 5.683 1.00 80.62 81 ASP A CA 1
ATOM 644 C C . ASP A 1 81 ? -32.385 2.412 6.379 1.00 80.62 81 ASP A C 1
ATOM 646 O O . ASP A 1 81 ? -31.178 2.655 6.237 1.00 80.62 81 ASP A O 1
ATOM 650 N N . PRO A 1 82 ? -32.816 1.346 7.081 1.00 84.88 82 PRO A N 1
ATOM 651 C CA . PRO A 1 82 ? -31.928 0.397 7.750 1.00 84.88 82 PRO A CA 1
ATOM 652 C C . PRO A 1 82 ? -30.912 -0.295 6.828 1.00 84.88 82 PRO A C 1
ATOM 654 O O . PRO A 1 82 ? -29.800 -0.594 7.266 1.00 84.88 82 PRO A O 1
ATOM 657 N N . LEU A 1 83 ? -31.257 -0.558 5.560 1.00 86.00 83 LEU A N 1
ATOM 658 C CA . LEU A 1 83 ? -30.357 -1.241 4.622 1.00 86.00 83 LEU A CA 1
ATOM 659 C C . LEU A 1 83 ? -29.205 -0.335 4.189 1.00 86.00 83 LEU A C 1
ATOM 661 O O . LEU A 1 83 ? -28.075 -0.799 4.025 1.00 86.00 83 LEU A O 1
ATOM 665 N N . LEU A 1 84 ? -29.472 0.962 4.034 1.00 81.75 84 LEU A N 1
ATOM 666 C CA . LEU A 1 84 ? -28.448 1.938 3.677 1.00 81.75 84 LEU A CA 1
ATOM 667 C C . LEU A 1 84 ? -27.475 2.182 4.838 1.00 81.75 84 LEU A C 1
ATOM 669 O O . LEU A 1 84 ? -26.267 2.297 4.621 1.00 81.75 84 LEU A O 1
ATOM 673 N N . ASP A 1 85 ? -27.980 2.205 6.071 1.00 82.81 85 ASP A N 1
ATOM 674 C CA . ASP A 1 85 ? -27.149 2.290 7.275 1.00 82.81 85 ASP A CA 1
ATOM 675 C C . ASP A 1 85 ? -26.279 1.032 7.450 1.00 82.81 85 ASP A C 1
ATOM 677 O O . ASP A 1 85 ? -25.094 1.135 7.786 1.00 82.81 85 ASP A O 1
ATOM 681 N N . LEU A 1 86 ? -26.827 -0.151 7.142 1.00 86.69 86 LEU A N 1
ATOM 682 C CA . LEU A 1 86 ? -26.072 -1.403 7.118 1.00 86.69 86 LEU A CA 1
ATOM 683 C C . LEU A 1 86 ? -24.948 -1.375 6.070 1.00 86.69 86 LEU A C 1
ATOM 685 O O . LEU A 1 86 ? -23.805 -1.703 6.396 1.00 86.69 86 LEU A O 1
ATOM 689 N N . LEU A 1 87 ? -25.249 -0.956 4.835 1.00 85.06 87 LEU A N 1
AT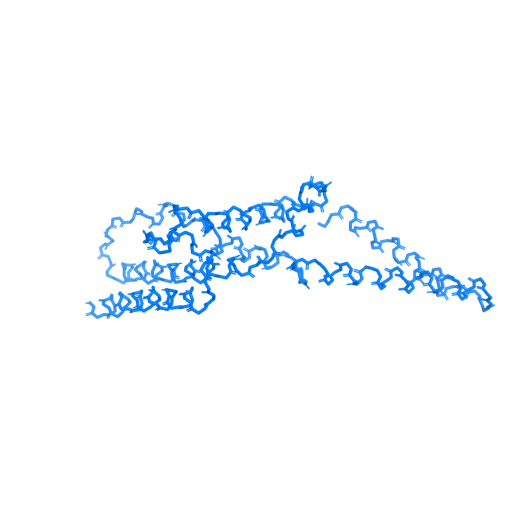OM 690 C CA . LEU A 1 87 ? -24.261 -0.838 3.757 1.00 85.06 87 LEU A CA 1
ATOM 691 C C . LEU A 1 87 ? -23.109 0.089 4.159 1.00 85.06 87 LEU A C 1
ATOM 693 O O . LEU A 1 87 ? -21.946 -0.301 4.067 1.00 85.06 87 LEU A O 1
ATOM 697 N N . ARG A 1 88 ? -23.423 1.278 4.685 1.00 82.81 88 ARG A N 1
ATOM 698 C CA . ARG A 1 88 ? -22.416 2.242 5.156 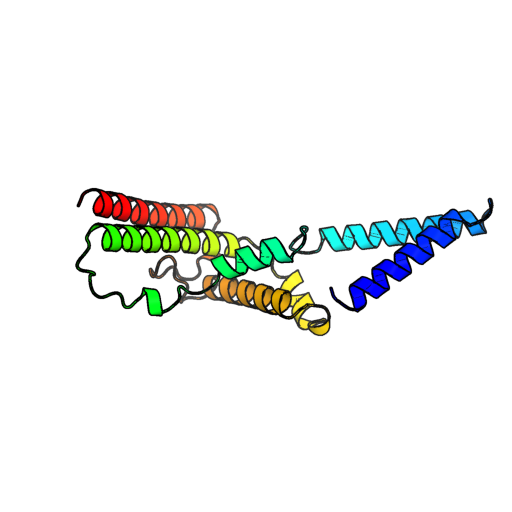1.00 82.81 88 ARG A CA 1
ATOM 699 C C . ARG A 1 88 ? -21.545 1.672 6.269 1.00 82.81 88 ARG A C 1
ATOM 701 O O . ARG A 1 88 ? -20.328 1.850 6.246 1.00 82.81 88 ARG A O 1
ATOM 708 N N . GLY A 1 89 ? -22.148 0.959 7.221 1.00 85.69 89 GLY A N 1
ATOM 709 C CA . GLY A 1 89 ? -21.405 0.293 8.286 1.00 85.69 89 GLY A CA 1
ATOM 710 C C . GLY A 1 89 ? -20.457 -0.786 7.751 1.00 85.69 89 GLY A C 1
ATOM 711 O O . GLY A 1 89 ? -19.324 -0.897 8.219 1.00 85.69 89 GLY A O 1
ATOM 712 N N . LEU A 1 90 ? -20.874 -1.556 6.742 1.00 88.19 90 LEU A N 1
ATOM 713 C CA . LEU A 1 90 ? -20.014 -2.553 6.098 1.00 88.19 90 LEU A CA 1
ATOM 714 C C . LEU A 1 90 ? -18.871 -1.907 5.306 1.00 88.19 90 LEU A C 1
ATOM 716 O O . LEU A 1 90 ? -17.736 -2.373 5.403 1.00 88.19 90 LEU A O 1
ATOM 720 N N . GLU A 1 91 ? -19.141 -0.824 4.579 1.00 85.69 91 GLU A N 1
ATOM 721 C CA . GLU A 1 91 ? -18.119 -0.049 3.868 1.00 85.69 91 GLU A CA 1
ATOM 722 C C . GLU A 1 91 ? -17.083 0.552 4.827 1.00 85.69 91 GLU A C 1
ATOM 724 O O . GLU A 1 91 ? -15.883 0.503 4.553 1.00 85.69 91 GLU A O 1
ATOM 729 N N . ASP A 1 92 ? -17.521 1.088 5.970 1.00 85.31 92 ASP A N 1
ATOM 730 C CA . ASP A 1 92 ? -16.637 1.582 7.033 1.00 85.31 92 ASP A CA 1
ATOM 731 C C . ASP A 1 92 ? -15.712 0.482 7.560 1.00 85.31 92 ASP A C 1
ATOM 733 O O . ASP A 1 92 ? -14.501 0.683 7.686 1.00 85.31 92 ASP A O 1
ATOM 737 N N . LEU A 1 93 ? -16.264 -0.697 7.854 1.00 89.38 93 LEU A N 1
ATOM 738 C CA . LEU A 1 93 ? -15.484 -1.829 8.353 1.00 89.38 93 LEU A CA 1
ATOM 739 C C . LEU A 1 93 ? -14.501 -2.349 7.300 1.00 89.38 93 LEU A C 1
ATOM 741 O O . LEU A 1 93 ? -13.350 -2.634 7.632 1.00 89.38 93 LEU A O 1
ATOM 745 N N . HIS A 1 94 ? -14.923 -2.434 6.038 1.00 87.31 94 HIS A N 1
ATOM 746 C CA . HIS A 1 94 ? -14.050 -2.847 4.944 1.00 87.31 94 HIS A CA 1
ATOM 747 C C . HIS A 1 94 ? -12.899 -1.858 4.735 1.00 87.31 94 HIS A C 1
ATOM 749 O O . HIS A 1 94 ? -11.744 -2.269 4.631 1.00 87.31 94 HIS A O 1
ATOM 755 N N . TYR A 1 95 ? -13.184 -0.554 4.755 1.00 84.81 95 TYR A N 1
ATOM 756 C CA . TYR A 1 95 ? -12.153 0.475 4.652 1.00 84.81 95 TYR A CA 1
ATOM 757 C C . TYR A 1 95 ? -11.120 0.353 5.782 1.00 84.81 95 TYR A C 1
ATOM 759 O O . TYR A 1 95 ? -9.917 0.391 5.529 1.00 84.81 95 TYR A O 1
ATOM 767 N N . ARG A 1 96 ? -11.569 0.141 7.026 1.00 87.62 96 ARG A N 1
ATOM 768 C CA . ARG A 1 96 ? -10.676 -0.060 8.181 1.00 87.62 96 ARG A CA 1
ATOM 769 C C . ARG A 1 96 ? -9.776 -1.287 8.018 1.00 87.62 96 ARG A C 1
ATOM 771 O O . ARG A 1 96 ? -8.580 -1.198 8.287 1.00 87.62 96 ARG A O 1
ATOM 778 N N . GLU A 1 97 ? -10.315 -2.411 7.541 1.00 90.19 97 GLU A N 1
ATOM 779 C CA . GLU A 1 97 ? -9.524 -3.620 7.251 1.00 90.19 97 GLU A CA 1
ATOM 780 C C . GLU A 1 97 ? -8.446 -3.348 6.203 1.00 90.19 97 GLU A C 1
ATOM 782 O O . GLU A 1 97 ? -7.281 -3.703 6.400 1.00 90.19 97 GLU A O 1
ATOM 787 N N . THR A 1 98 ? -8.828 -2.681 5.116 1.00 86.94 98 THR A N 1
ATOM 788 C CA . THR A 1 98 ? -7.922 -2.306 4.033 1.00 86.94 98 THR A CA 1
ATOM 789 C C . THR A 1 98 ? -6.792 -1.413 4.538 1.00 86.94 98 THR A C 1
ATOM 791 O O . THR A 1 98 ? -5.628 -1.713 4.277 1.00 86.94 98 THR A O 1
ATOM 794 N N . GLN A 1 99 ? -7.101 -0.379 5.327 1.00 85.31 99 GLN A N 1
ATOM 795 C CA . GLN A 1 99 ? -6.093 0.515 5.904 1.00 85.31 99 GLN A CA 1
ATOM 796 C C . GLN A 1 99 ? -5.116 -0.229 6.820 1.00 85.31 99 GLN A C 1
ATOM 798 O O . GLN A 1 99 ? -3.906 -0.065 6.687 1.00 85.31 99 GLN A O 1
ATOM 803 N N . VAL A 1 100 ? -5.609 -1.100 7.708 1.00 89.69 100 VAL A N 1
ATOM 804 C CA . VAL A 1 100 ? -4.745 -1.903 8.593 1.00 89.69 100 VAL A CA 1
ATOM 805 C C . VAL A 1 100 ? -3.771 -2.762 7.786 1.00 89.69 100 VAL A C 1
ATOM 807 O O . VAL A 1 100 ? -2.579 -2.808 8.100 1.00 89.69 100 VAL A O 1
ATOM 810 N N . CYS A 1 101 ? -4.261 -3.436 6.745 1.00 88.88 101 CYS A N 1
ATOM 811 C CA . CYS A 1 101 ? -3.433 -4.270 5.879 1.00 88.88 101 CYS A CA 1
ATOM 812 C C . CYS A 1 101 ? -2.408 -3.443 5.099 1.00 88.88 101 CYS A C 1
ATOM 814 O O . CYS A 1 101 ? -1.238 -3.822 5.038 1.00 88.88 101 CYS A O 1
ATOM 816 N N . LEU A 1 102 ? -2.833 -2.313 4.535 1.00 84.62 102 LEU A N 1
ATOM 817 C CA . LEU A 1 102 ? -1.983 -1.447 3.733 1.00 84.62 102 LEU A CA 1
ATOM 818 C C . LEU A 1 102 ? -0.865 -0.825 4.575 1.00 84.62 102 LEU A C 1
ATOM 820 O O . LEU A 1 102 ? 0.298 -0.878 4.180 1.00 84.62 102 LEU A O 1
ATOM 824 N N . MET A 1 103 ? -1.186 -0.305 5.763 1.00 86.00 103 MET A N 1
ATOM 825 C CA . MET A 1 103 ? -0.185 0.272 6.663 1.00 86.00 103 MET A CA 1
ATOM 826 C C . MET A 1 103 ? 0.833 -0.775 7.116 1.00 86.00 103 MET A C 1
ATOM 828 O O . MET A 1 103 ? 2.033 -0.512 7.126 1.00 86.00 103 MET A O 1
ATOM 832 N N . ALA A 1 104 ? 0.376 -1.989 7.428 1.00 87.69 104 ALA A N 1
ATOM 833 C CA . ALA A 1 104 ? 1.261 -3.090 7.792 1.00 87.69 104 ALA A CA 1
ATOM 834 C C . ALA A 1 104 ? 2.144 -3.575 6.634 1.00 87.69 104 ALA A C 1
ATOM 836 O O . ALA A 1 104 ? 3.275 -4.005 6.854 1.00 87.69 104 ALA A O 1
ATOM 837 N N . TRP A 1 105 ? 1.630 -3.531 5.407 1.00 86.94 105 TRP A N 1
ATOM 838 C CA . TRP A 1 105 ? 2.401 -3.849 4.211 1.00 86.94 105 TRP A CA 1
ATOM 839 C C . TRP A 1 105 ? 3.478 -2.791 3.946 1.00 86.94 105 TRP A C 1
ATOM 841 O O . TRP A 1 105 ? 4.636 -3.149 3.731 1.00 86.94 105 TRP A O 1
ATOM 851 N N . ALA A 1 106 ? 3.134 -1.505 4.058 1.00 85.00 106 ALA A N 1
ATOM 852 C CA . ALA A 1 106 ? 4.047 -0.396 3.793 1.00 85.00 106 ALA A CA 1
ATOM 853 C C . ALA A 1 106 ? 5.274 -0.367 4.726 1.00 85.00 106 ALA A C 1
ATOM 855 O O . ALA A 1 106 ? 6.367 0.011 4.303 1.00 85.00 106 ALA A O 1
ATOM 856 N N . THR A 1 107 ? 5.155 -0.840 5.973 1.00 84.94 107 THR A N 1
ATOM 857 C CA . THR A 1 107 ? 6.320 -0.983 6.874 1.00 84.94 107 THR A CA 1
ATOM 858 C C . THR A 1 107 ? 7.282 -2.101 6.467 1.00 84.94 107 THR A C 1
ATOM 860 O O . THR A 1 107 ? 8.356 -2.252 7.045 1.00 84.94 107 THR A O 1
ATOM 863 N N . GLY A 1 108 ? 6.890 -2.968 5.533 1.00 81.44 108 GLY A N 1
ATOM 864 C CA . GLY A 1 108 ? 7.748 -4.007 4.968 1.00 81.44 108 GLY A CA 1
ATOM 865 C C . GLY A 1 108 ? 8.512 -3.582 3.722 1.00 81.44 108 GLY A C 1
ATOM 866 O O . GLY A 1 108 ? 9.337 -4.363 3.257 1.00 81.44 108 GLY A O 1
ATOM 867 N N . LEU A 1 109 ? 8.235 -2.398 3.177 1.00 81.50 109 LEU A N 1
ATOM 868 C CA . LEU A 1 109 ? 8.838 -1.940 1.932 1.00 81.50 109 LEU A CA 1
ATOM 869 C C . LEU A 1 109 ? 10.227 -1.348 2.169 1.00 81.50 109 LEU A C 1
ATOM 871 O O . LEU A 1 109 ? 10.412 -0.517 3.056 1.00 81.50 109 LEU A O 1
ATOM 875 N N . ASP A 1 110 ? 11.185 -1.725 1.328 1.00 79.56 110 ASP A N 1
ATOM 876 C CA . ASP A 1 110 ? 12.450 -1.003 1.218 1.00 79.56 110 ASP A CA 1
ATOM 877 C C . ASP A 1 110 ? 12.271 0.186 0.265 1.00 79.56 110 ASP A C 1
ATOM 879 O O . ASP A 1 110 ? 12.323 0.041 -0.957 1.00 79.56 110 ASP A O 1
ATOM 883 N N . LEU A 1 111 ? 12.028 1.366 0.837 1.00 80.31 111 LEU A N 1
ATOM 884 C CA . LEU A 1 111 ? 11.873 2.617 0.090 1.00 80.31 111 LEU A CA 1
ATOM 885 C C . LEU A 1 111 ? 13.181 3.416 0.006 1.00 80.31 111 LEU A C 1
ATOM 887 O O . LEU A 1 111 ? 13.167 4.558 -0.449 1.00 80.31 111 LEU A O 1
ATOM 891 N N . SER A 1 112 ? 14.320 2.843 0.414 1.00 77.12 112 SER A N 1
ATOM 892 C CA . SER A 1 112 ? 15.610 3.549 0.457 1.00 77.12 112 SER A CA 1
ATOM 893 C C . SER A 1 112 ? 16.024 4.045 -0.928 1.00 77.12 112 SER A C 1
ATOM 895 O O . SER A 1 112 ? 16.387 5.208 -1.104 1.00 77.12 112 SER A O 1
ATOM 897 N N . LYS A 1 113 ? 15.902 3.168 -1.931 1.00 74.12 113 LYS A N 1
ATOM 898 C CA . LYS A 1 113 ? 16.204 3.488 -3.333 1.00 74.12 113 LYS A CA 1
ATOM 899 C C . LYS A 1 113 ? 15.215 4.496 -3.905 1.00 74.12 113 LYS A C 1
ATOM 901 O O . LYS A 1 113 ? 15.632 5.426 -4.581 1.00 74.12 113 LYS A O 1
ATOM 906 N N . THR A 1 114 ? 13.931 4.342 -3.592 1.00 72.62 114 THR A N 1
ATOM 907 C CA . THR A 1 114 ? 12.877 5.270 -4.019 1.00 72.62 114 THR A CA 1
ATOM 908 C C . THR A 1 114 ? 13.110 6.670 -3.459 1.00 72.62 114 THR A C 1
ATOM 910 O O . THR A 1 114 ? 12.983 7.646 -4.188 1.00 72.62 114 THR A O 1
ATOM 913 N N . ARG A 1 115 ? 13.512 6.783 -2.187 1.00 78.75 115 ARG A N 1
ATOM 914 C CA . ARG A 1 115 ? 13.824 8.067 -1.548 1.00 78.75 115 ARG A CA 1
ATOM 915 C C . ARG A 1 115 ? 15.042 8.742 -2.183 1.00 78.75 115 ARG A C 1
ATOM 917 O O . ARG A 1 115 ? 14.988 9.941 -2.424 1.00 78.75 115 ARG A O 1
ATOM 924 N N . ALA A 1 116 ? 16.107 7.987 -2.458 1.00 75.25 116 ALA A N 1
ATOM 925 C CA . ALA A 1 116 ? 17.278 8.515 -3.161 1.00 75.25 116 ALA A CA 1
ATOM 926 C C . ALA A 1 116 ? 16.914 8.978 -4.581 1.00 75.25 116 ALA A C 1
ATOM 928 O O . ALA A 1 116 ? 17.240 10.089 -4.975 1.00 75.25 116 ALA A O 1
ATOM 929 N N . TYR A 1 117 ? 16.143 8.169 -5.310 1.00 71.94 117 TYR A N 1
ATOM 930 C CA . TYR A 1 117 ? 15.717 8.490 -6.670 1.00 71.94 117 TYR A CA 1
ATOM 931 C C . TYR A 1 117 ? 14.823 9.736 -6.739 1.00 71.94 117 TYR A C 1
ATOM 933 O O . TYR A 1 117 ? 15.032 10.586 -7.595 1.00 71.94 117 TYR A O 1
ATOM 941 N N . LEU A 1 118 ? 13.864 9.879 -5.816 1.00 77.88 118 LEU A N 1
ATOM 942 C CA . LEU A 1 118 ? 13.020 11.076 -5.715 1.00 77.88 118 LEU A CA 1
ATOM 943 C C . LEU A 1 118 ? 13.817 12.346 -5.407 1.00 77.88 118 LEU A C 1
ATOM 945 O O . LEU A 1 118 ? 13.427 13.425 -5.836 1.00 77.88 118 LEU A O 1
ATOM 949 N N . HIS A 1 119 ? 14.894 12.225 -4.630 1.00 76.56 119 HIS A N 1
ATOM 950 C CA . HIS A 1 119 ? 15.758 13.353 -4.305 1.00 76.56 119 HIS A CA 1
ATOM 951 C C . HIS A 1 119 ? 16.627 13.762 -5.501 1.00 76.56 119 HIS A C 1
ATOM 953 O O . HIS A 1 119 ? 16.761 14.950 -5.783 1.00 76.56 119 HIS A O 1
ATOM 959 N N . ASP A 1 120 ? 17.204 12.782 -6.198 1.00 75.88 120 ASP A N 1
ATOM 960 C CA . ASP A 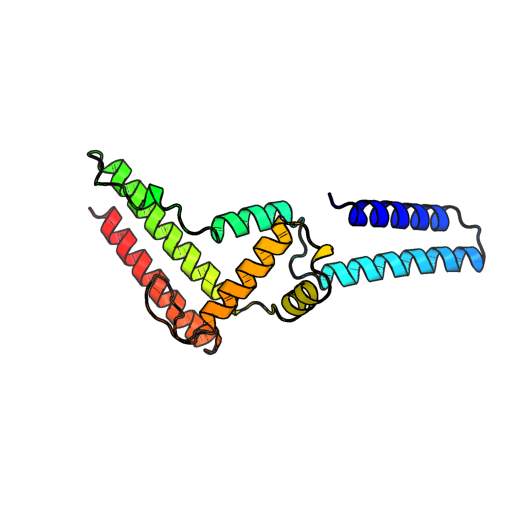1 120 ? 18.198 13.031 -7.243 1.00 75.88 120 ASP A CA 1
ATOM 961 C C . ASP A 1 120 ? 17.571 13.326 -8.614 1.00 75.88 120 ASP A C 1
ATOM 963 O O . ASP A 1 120 ? 18.187 14.017 -9.425 1.00 75.88 120 ASP A O 1
ATOM 967 N N . HIS A 1 121 ? 16.368 12.802 -8.878 1.00 76.94 121 HIS A N 1
ATOM 968 C CA . HIS A 1 121 ? 15.717 12.833 -10.193 1.00 76.94 121 HIS A CA 1
ATOM 969 C C . HIS A 1 121 ? 14.183 13.019 -10.132 1.00 76.94 121 HIS A C 1
ATOM 971 O O . HIS A 1 121 ? 13.446 12.213 -10.718 1.00 76.94 121 HIS A O 1
ATOM 977 N N . PRO A 1 122 ? 13.653 14.044 -9.437 1.00 71.50 122 PRO A N 1
ATOM 978 C CA . PRO A 1 122 ? 12.208 14.279 -9.367 1.00 71.50 122 PRO A CA 1
ATOM 979 C C . PRO A 1 122 ? 11.565 14.528 -10.743 1.00 71.50 122 PRO A C 1
ATOM 981 O O . PRO A 1 122 ? 10.413 14.168 -10.954 1.00 71.50 122 PRO A O 1
ATOM 984 N N . GLU A 1 123 ? 12.310 15.090 -11.696 1.00 72.38 123 GLU A N 1
ATOM 985 C CA . GLU A 1 123 ? 11.859 15.420 -13.052 1.00 72.38 123 GLU A CA 1
ATOM 986 C C . GLU A 1 123 ? 11.622 14.206 -13.963 1.00 72.38 123 GLU A C 1
ATOM 988 O O . GLU A 1 123 ? 11.083 14.356 -15.058 1.00 72.38 123 GLU A O 1
ATOM 993 N N . HIS A 1 124 ? 12.042 13.010 -13.540 1.00 69.75 124 HIS A N 1
ATOM 994 C CA . HIS A 1 124 ? 11.890 11.772 -14.310 1.00 69.75 124 HIS A CA 1
ATOM 995 C C . HIS A 1 124 ? 10.625 10.977 -13.962 1.00 69.75 124 HIS A C 1
ATOM 997 O O . HIS A 1 124 ? 10.432 9.892 -14.510 1.00 69.75 124 HIS A O 1
ATOM 1003 N N . LEU A 1 125 ? 9.813 11.464 -13.025 1.00 67.44 125 LEU A N 1
ATOM 1004 C CA . LEU A 1 125 ? 8.555 10.838 -12.627 1.00 67.44 125 LEU A CA 1
ATOM 1005 C C . LEU A 1 125 ? 7.393 11.666 -13.161 1.00 67.44 125 LEU A C 1
ATOM 1007 O O . LEU A 1 125 ? 7.465 12.896 -13.184 1.00 67.44 125 LEU A O 1
ATOM 1011 N N . ASP A 1 126 ? 6.314 10.999 -13.562 1.00 71.31 126 ASP A N 1
ATOM 1012 C CA . ASP A 1 126 ? 5.068 11.719 -13.804 1.00 71.31 126 ASP A CA 1
ATOM 1013 C C . ASP A 1 126 ? 4.421 12.186 -12.482 1.00 71.31 126 ASP A C 1
ATOM 1015 O O . ASP A 1 126 ? 4.798 11.759 -11.384 1.00 71.31 126 ASP A O 1
ATOM 1019 N N . ASP A 1 127 ? 3.459 13.109 -12.575 1.00 73.81 127 ASP A N 1
ATOM 1020 C CA . ASP A 1 127 ? 2.817 13.717 -11.401 1.00 73.81 127 ASP A CA 1
ATOM 1021 C C . ASP A 1 127 ? 2.149 12.676 -10.479 1.00 73.81 127 ASP A C 1
ATOM 1023 O O . ASP A 1 127 ? 2.091 12.860 -9.257 1.00 73.81 127 ASP A O 1
ATOM 1027 N N . ASP A 1 128 ? 1.643 11.578 -11.048 1.00 68.81 128 ASP A N 1
ATOM 1028 C CA . ASP A 1 128 ? 0.953 10.517 -10.316 1.00 68.81 128 ASP A CA 1
ATOM 1029 C C . ASP A 1 128 ? 1.962 9.597 -9.613 1.00 68.81 128 ASP A C 1
ATOM 1031 O O . ASP A 1 128 ? 1.821 9.307 -8.422 1.00 68.81 128 ASP A O 1
ATOM 1035 N N . GLU A 1 129 ? 3.028 9.200 -10.305 1.00 70.12 129 GLU A N 1
ATOM 1036 C CA . GLU A 1 129 ? 4.143 8.418 -9.771 1.00 70.12 129 GLU A CA 1
ATOM 1037 C C . GLU A 1 129 ? 4.865 9.158 -8.644 1.00 70.12 129 GLU A C 1
ATOM 1039 O O . GLU A 1 129 ? 5.191 8.562 -7.608 1.00 70.12 129 GLU A O 1
ATOM 1044 N N . HIS A 1 130 ? 5.084 10.461 -8.815 1.00 74.69 130 HIS A N 1
ATOM 1045 C CA . HIS A 1 130 ? 5.686 11.310 -7.798 1.00 74.69 130 HIS A CA 1
ATOM 1046 C C . HIS A 1 130 ? 4.783 11.401 -6.559 1.00 74.69 130 HIS A C 1
ATOM 1048 O O . HIS A 1 130 ? 5.238 11.119 -5.445 1.00 74.69 130 HIS A O 1
ATOM 1054 N N . ARG A 1 131 ? 3.485 11.697 -6.744 1.00 79.88 131 ARG A N 1
ATOM 1055 C CA . ARG A 1 131 ? 2.488 11.745 -5.656 1.00 79.88 131 ARG A CA 1
ATOM 1056 C C . ARG A 1 131 ? 2.418 10.422 -4.892 1.00 79.88 131 ARG A C 1
ATOM 1058 O O . ARG A 1 131 ? 2.476 10.420 -3.663 1.00 79.88 131 ARG A O 1
ATOM 1065 N N . LEU A 1 132 ? 2.329 9.299 -5.602 1.00 77.44 132 LEU A N 1
ATOM 1066 C CA . LEU A 1 132 ? 2.246 7.965 -5.006 1.00 77.44 132 LEU A CA 1
ATOM 1067 C C . LEU A 1 132 ? 3.499 7.635 -4.186 1.00 77.44 132 LEU A C 1
ATOM 1069 O O . LEU A 1 132 ? 3.407 7.147 -3.058 1.00 77.44 132 LEU A O 1
ATOM 1073 N N . SER A 1 133 ? 4.676 7.913 -4.750 1.00 78.94 133 SER A N 1
ATOM 1074 C CA . SER A 1 133 ? 5.956 7.612 -4.110 1.00 78.94 133 SER A CA 1
ATOM 1075 C C . SER A 1 133 ? 6.163 8.452 -2.849 1.00 78.94 133 SER A C 1
ATOM 1077 O O . SER A 1 133 ? 6.584 7.918 -1.821 1.00 78.94 133 SER A O 1
ATOM 1079 N N . GLN A 1 134 ? 5.804 9.738 -2.891 1.00 82.31 134 GLN A N 1
ATOM 1080 C CA . GLN A 1 134 ? 5.802 10.601 -1.710 1.00 82.31 134 GLN A CA 1
ATOM 1081 C C . GLN A 1 134 ? 4.834 10.091 -0.643 1.00 82.31 134 GLN A C 1
ATOM 1083 O O . GLN A 1 134 ? 5.236 9.909 0.505 1.00 82.31 134 GLN A O 1
ATOM 1088 N N . HIS A 1 135 ? 3.598 9.764 -1.024 1.00 82.56 135 HIS A N 1
ATOM 1089 C CA . HIS A 1 135 ? 2.584 9.281 -0.087 1.00 82.56 135 HIS A CA 1
ATOM 1090 C C . HIS A 1 135 ? 2.997 7.972 0.603 1.00 82.56 135 HIS A C 1
ATOM 1092 O O . HIS A 1 135 ? 2.781 7.802 1.801 1.00 82.56 135 HIS A O 1
ATOM 1098 N N . LEU A 1 136 ? 3.653 7.049 -0.112 1.00 82.31 136 LEU A N 1
ATOM 1099 C CA . LEU A 1 136 ? 4.207 5.826 0.483 1.00 82.31 136 LEU A CA 1
ATOM 1100 C C . LEU A 1 136 ? 5.336 6.116 1.480 1.00 82.31 136 LEU A C 1
ATOM 1102 O O . LEU A 1 136 ? 5.396 5.477 2.532 1.00 82.31 136 LEU A O 1
ATOM 1106 N N . ILE A 1 137 ? 6.216 7.074 1.172 1.00 84.75 137 ILE A N 1
ATOM 1107 C CA . ILE A 1 137 ? 7.298 7.492 2.075 1.00 84.75 137 ILE A CA 1
ATOM 1108 C C . ILE A 1 137 ? 6.732 8.152 3.331 1.00 84.75 137 ILE A C 1
ATOM 1110 O O . ILE A 1 137 ? 7.196 7.851 4.432 1.00 84.75 137 ILE A O 1
ATOM 1114 N N . GLU A 1 138 ? 5.739 9.025 3.186 1.00 86.44 138 GLU A N 1
ATOM 1115 C CA . GLU A 1 138 ? 5.058 9.676 4.305 1.00 86.44 138 GLU A CA 1
ATOM 1116 C C . GLU A 1 138 ? 4.347 8.655 5.189 1.00 86.44 138 GLU A C 1
ATOM 1118 O O . GLU A 1 138 ? 4.521 8.659 6.408 1.00 86.44 138 GLU A O 1
ATOM 1123 N N . LEU A 1 139 ? 3.603 7.730 4.580 1.00 84.38 139 LEU A N 1
ATOM 1124 C CA . LEU A 1 139 ? 2.889 6.682 5.296 1.00 84.38 139 LEU A CA 1
ATOM 1125 C C . LEU A 1 139 ? 3.856 5.762 6.045 1.00 84.38 139 LEU A C 1
ATOM 1127 O O . LEU A 1 139 ? 3.632 5.450 7.214 1.00 84.38 139 LEU A O 1
ATOM 1131 N N . GLN A 1 140 ? 4.961 5.366 5.409 1.00 85.75 140 GLN A N 1
ATOM 1132 C CA . GLN A 1 140 ? 6.011 4.607 6.076 1.00 85.75 140 GLN A CA 1
ATOM 1133 C C . GLN A 1 140 ? 6.628 5.418 7.227 1.00 85.75 140 GLN A C 1
ATOM 1135 O O . GLN A 1 140 ? 6.752 4.895 8.333 1.00 85.75 140 GLN A O 1
ATOM 1140 N N . GLY A 1 141 ? 6.954 6.694 7.003 1.00 85.81 141 GLY A N 1
ATOM 1141 C CA . GLY A 1 141 ? 7.495 7.598 8.020 1.00 85.81 141 GLY A CA 1
ATOM 1142 C C . GLY A 1 141 ? 6.576 7.755 9.232 1.00 85.81 141 GLY A C 1
ATOM 1143 O O . GLY A 1 141 ? 7.043 7.671 10.365 1.00 85.81 141 GLY A O 1
ATOM 1144 N N . HIS A 1 142 ? 5.266 7.882 9.013 1.00 86.19 142 HIS A N 1
ATOM 1145 C CA . HIS A 1 142 ? 4.276 7.937 10.087 1.00 86.19 142 HIS A CA 1
ATOM 1146 C C . HIS A 1 142 ? 4.293 6.665 10.946 1.00 86.19 142 HIS A C 1
ATOM 1148 O O . HIS A 1 142 ? 4.211 6.748 12.167 1.00 86.19 142 HIS A O 1
ATOM 1154 N N . MET A 1 143 ? 4.480 5.493 10.328 1.00 86.50 143 MET A N 1
ATOM 1155 C CA . MET A 1 143 ? 4.565 4.207 11.033 1.00 86.50 143 MET A CA 1
ATOM 1156 C C . MET A 1 143 ? 5.878 3.988 11.802 1.00 86.50 143 MET A C 1
ATOM 1158 O O . MET A 1 143 ? 5.933 3.109 12.667 1.00 86.50 143 MET A O 1
ATOM 1162 N N . PHE A 1 144 ? 6.920 4.764 11.495 1.00 86.62 144 PHE A N 1
ATOM 1163 C CA . PHE A 1 144 ? 8.169 4.828 12.262 1.00 86.62 144 PHE A CA 1
ATOM 1164 C C . PHE A 1 144 ? 8.111 5.823 13.428 1.00 86.62 144 PHE A C 1
ATOM 1166 O O . PHE A 1 144 ? 9.062 5.880 14.199 1.00 86.62 144 PHE A O 1
ATOM 1173 N N . GLY A 1 145 ? 7.045 6.620 13.538 1.00 87.06 145 GLY A N 1
ATOM 1174 C CA .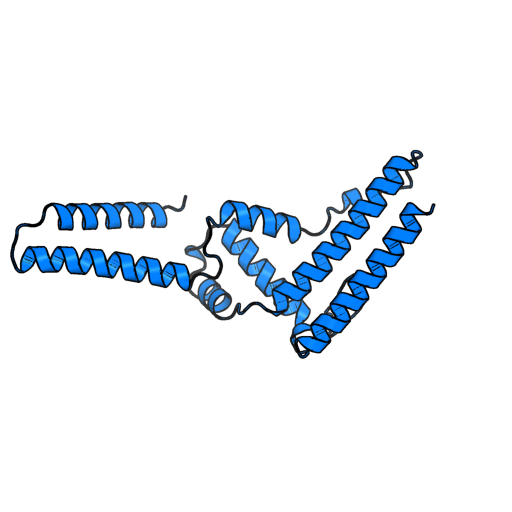 GLY A 1 145 ? 6.920 7.649 14.561 1.00 87.06 145 GLY A CA 1
ATOM 1175 C C . GLY A 1 145 ? 6.191 7.195 15.835 1.00 87.06 145 GLY A C 1
ATOM 1176 O O . GLY A 1 145 ? 5.437 6.214 15.826 1.00 87.06 145 GLY A O 1
ATOM 1177 N N . PRO A 1 146 ? 6.303 7.986 16.917 1.00 84.44 146 PRO A N 1
ATOM 1178 C CA . PRO A 1 146 ? 5.593 7.735 18.174 1.00 84.44 146 PRO A CA 1
ATOM 1179 C C . PRO A 1 146 ? 4.077 7.956 18.051 1.00 84.44 146 PRO A C 1
ATOM 1181 O O . PRO A 1 146 ? 3.298 7.435 18.846 1.00 84.44 146 PRO A O 1
ATOM 1184 N N . GLU A 1 147 ? 3.642 8.709 17.040 1.00 85.31 147 GLU A N 1
ATOM 1185 C CA . GLU A 1 147 ? 2.228 8.963 16.748 1.00 85.31 147 GLU A CA 1
ATOM 1186 C C . GLU A 1 147 ? 1.606 7.927 15.806 1.00 85.31 147 GLU A C 1
ATOM 1188 O O . GLU A 1 147 ? 0.465 8.105 15.376 1.00 85.31 147 GLU A O 1
ATOM 1193 N N . ALA A 1 148 ? 2.330 6.855 15.470 1.00 86.12 148 ALA A N 1
ATOM 1194 C CA . ALA A 1 148 ? 1.826 5.801 14.605 1.00 86.12 148 ALA A CA 1
ATOM 1195 C C . ALA A 1 148 ? 0.500 5.243 15.145 1.00 86.12 148 ALA A C 1
ATOM 1197 O O . ALA A 1 148 ? 0.374 4.887 16.321 1.00 86.12 148 ALA A O 1
ATOM 1198 N N . ARG A 1 149 ? -0.512 5.155 14.276 1.00 85.31 149 ARG A N 1
ATOM 1199 C CA . ARG A 1 149 ? -1.829 4.600 14.610 1.00 85.31 149 ARG A CA 1
ATOM 1200 C C . ARG A 1 149 ? -2.221 3.518 13.622 1.00 85.31 149 ARG A C 1
ATOM 1202 O O . ARG A 1 149 ? -2.058 3.675 12.421 1.00 85.31 149 ARG A O 1
ATOM 1209 N N . LEU A 1 150 ? -2.816 2.446 14.132 1.00 84.81 150 LEU A N 1
ATOM 1210 C CA . LEU A 1 150 ? -3.460 1.410 13.329 1.00 84.81 150 LEU A CA 1
ATOM 1211 C C . LEU A 1 150 ? -4.925 1.345 13.724 1.00 84.81 150 LEU A C 1
ATOM 1213 O O . LEU A 1 150 ? -5.236 1.123 14.893 1.00 84.81 150 LEU A O 1
ATOM 1217 N N . ASP A 1 151 ? -5.814 1.536 12.749 1.00 84.50 151 ASP A N 1
ATOM 1218 C CA . ASP A 1 151 ? -7.264 1.561 12.981 1.00 84.50 151 ASP A CA 1
ATOM 1219 C C . ASP A 1 151 ? -7.704 2.625 14.011 1.00 84.50 151 ASP A C 1
ATOM 1221 O O . ASP A 1 151 ? -8.603 2.422 14.822 1.00 84.50 151 ASP A O 1
ATOM 1225 N N . GLY A 1 152 ? -7.008 3.767 14.042 1.00 79.19 152 GLY A N 1
ATOM 1226 C CA . GLY A 1 152 ? -7.247 4.826 15.026 1.00 79.19 152 GLY A CA 1
ATOM 1227 C C . GLY A 1 152 ? -6.728 4.519 16.436 1.00 79.19 152 GLY A C 1
ATOM 1228 O O . GLY A 1 152 ? -6.754 5.406 17.288 1.00 79.19 152 GLY A O 1
ATOM 1229 N N . GLU A 1 153 ? -6.185 3.335 16.701 1.00 83.94 153 GLU A N 1
ATOM 1230 C CA . GLU A 1 153 ? -5.530 3.032 17.974 1.00 83.94 153 GLU A CA 1
ATOM 1231 C C . GLU A 1 153 ? -4.028 3.343 17.917 1.00 83.94 153 GLU A C 1
ATOM 1233 O O . GLU A 1 153 ? -3.387 3.039 16.907 1.00 83.94 153 GLU A O 1
ATOM 1238 N N . PRO A 1 154 ? -3.448 3.930 18.980 1.00 86.81 154 PRO A N 1
ATOM 1239 C CA . PRO A 1 154 ? -2.019 4.210 19.036 1.00 86.81 154 PRO A CA 1
ATOM 1240 C C . PRO A 1 154 ? -1.216 2.909 19.006 1.00 86.81 154 PRO A C 1
ATOM 1242 O O . PRO A 1 154 ? -1.529 1.936 19.695 1.00 86.81 154 PRO A O 1
ATOM 1245 N N . CYS A 1 155 ? -0.181 2.899 18.179 1.00 86.94 155 CYS A N 1
ATOM 1246 C CA . CYS A 1 155 ? 0.754 1.803 18.014 1.00 86.94 155 CYS A CA 1
ATOM 1247 C C . CYS A 1 155 ? 2.145 2.387 17.717 1.00 86.94 155 CYS A C 1
ATOM 1249 O O . CYS A 1 155 ? 2.596 2.303 16.572 1.00 86.94 155 CYS A O 1
ATOM 1251 N N . PRO A 1 156 ? 2.790 3.012 18.719 1.00 86.88 156 PRO A N 1
ATOM 1252 C CA . PRO A 1 156 ? 4.035 3.749 18.528 1.00 86.88 156 PRO A CA 1
ATOM 1253 C C . PRO A 1 156 ? 5.118 2.846 17.947 1.00 86.88 156 PRO A C 1
ATOM 1255 O O . PRO A 1 156 ? 5.202 1.663 18.291 1.00 86.88 156 PRO A O 1
ATOM 1258 N N . ASP A 1 157 ? 5.918 3.416 17.048 1.00 87.81 157 ASP A N 1
ATOM 1259 C CA . ASP A 1 157 ? 7.101 2.788 16.462 1.00 87.81 157 ASP A CA 1
ATOM 1260 C C . ASP A 1 157 ? 6.827 1.409 15.837 1.00 87.81 157 ASP A C 1
ATOM 1262 O O . ASP A 1 157 ? 7.707 0.547 15.777 1.00 87.81 157 ASP A O 1
ATOM 1266 N N . PHE A 1 158 ? 5.606 1.178 15.342 1.00 88.94 158 PHE A N 1
ATOM 1267 C CA . PHE A 1 158 ? 5.172 -0.119 14.818 1.00 88.94 158 PHE A CA 1
ATOM 1268 C C . PHE A 1 158 ? 6.118 -0.687 13.754 1.00 88.94 158 PHE A C 1
ATOM 1270 O O . PHE A 1 158 ? 6.349 -1.897 13.713 1.00 88.94 158 PHE A O 1
ATOM 1277 N N . ALA A 1 159 ? 6.684 0.170 12.900 1.00 87.81 159 ALA A N 1
ATOM 1278 C CA . ALA A 1 159 ? 7.622 -0.247 11.864 1.00 87.81 159 ALA A CA 1
ATOM 1279 C C . ALA A 1 159 ? 8.945 -0.809 12.427 1.00 87.81 159 ALA A C 1
ATOM 1281 O O . ALA A 1 159 ? 9.567 -1.644 11.770 1.00 87.81 159 ALA A O 1
ATOM 1282 N N . THR A 1 160 ? 9.339 -0.416 13.644 1.00 89.56 160 THR A N 1
ATOM 1283 C CA . THR A 1 160 ? 10.561 -0.890 14.324 1.00 89.56 160 THR A CA 1
ATOM 1284 C C . THR A 1 160 ? 10.394 -2.263 14.979 1.00 89.56 160 THR A C 1
ATOM 1286 O O . THR A 1 160 ? 11.379 -2.956 15.233 1.00 89.56 160 THR A O 1
ATOM 1289 N N . LEU A 1 161 ? 9.149 -2.688 15.221 1.00 89.50 161 LEU A N 1
ATOM 1290 C CA . LEU A 1 161 ? 8.858 -3.962 15.872 1.00 89.50 161 LEU A CA 1
ATOM 1291 C C . LEU A 1 161 ? 9.282 -5.154 14.998 1.00 89.50 161 LEU A C 1
ATOM 1293 O O . LEU A 1 161 ? 9.168 -5.098 13.770 1.00 89.50 161 LEU A O 1
ATOM 1297 N N . PRO A 1 162 ? 9.665 -6.298 15.590 1.00 91.88 162 PRO A N 1
ATOM 1298 C CA . PRO A 1 162 ? 9.875 -7.529 14.841 1.00 91.88 162 PRO A CA 1
ATOM 1299 C C . PRO A 1 162 ? 8.630 -7.929 14.034 1.00 91.88 162 PRO A C 1
ATOM 1301 O O . PRO A 1 162 ? 7.496 -7.861 14.516 1.00 91.88 162 PRO A O 1
ATOM 1304 N N . LYS A 1 163 ? 8.821 -8.463 12.819 1.00 89.56 163 LYS A N 1
ATOM 1305 C CA . LYS A 1 163 ? 7.720 -8.958 11.967 1.00 89.56 163 LYS A CA 1
ATOM 1306 C C . LYS A 1 163 ? 6.708 -9.894 12.662 1.00 89.56 163 LYS A C 1
ATOM 1308 O O . LYS A 1 163 ? 5.520 -9.768 12.350 1.00 89.56 163 LYS A O 1
ATOM 1313 N N . PRO A 1 164 ? 7.074 -10.819 13.577 1.00 92.06 164 PRO A N 1
ATOM 1314 C CA . PRO A 1 164 ? 6.070 -11.610 14.297 1.00 92.06 164 PRO A CA 1
ATOM 1315 C C . PRO A 1 164 ? 5.167 -10.764 15.208 1.00 92.06 164 PRO A C 1
ATOM 1317 O O . PRO A 1 164 ? 3.968 -11.038 15.295 1.00 92.06 164 PRO A O 1
ATOM 1320 N N . GLU A 1 165 ? 5.700 -9.719 15.840 1.00 91.25 165 GLU A N 1
ATOM 1321 C CA . GLU A 1 165 ? 4.933 -8.817 16.703 1.00 91.25 165 GLU A CA 1
ATOM 1322 C C . GLU A 1 165 ? 4.019 -7.907 15.885 1.00 91.25 165 GLU A C 1
ATOM 1324 O O . GLU A 1 165 ? 2.826 -7.815 16.185 1.00 91.25 165 GLU A O 1
ATOM 1329 N N . GLN A 1 166 ? 4.528 -7.361 14.774 1.00 91.69 166 GLN A N 1
ATOM 1330 C CA . GLN A 1 166 ? 3.716 -6.619 13.803 1.00 91.69 166 GLN A CA 1
ATOM 1331 C C . GLN A 1 166 ? 2.501 -7.450 13.358 1.00 91.69 166 GLN A C 1
ATOM 1333 O O . GLN A 1 166 ? 1.356 -6.998 13.419 1.00 91.69 166 GLN A O 1
ATOM 1338 N N . ARG A 1 167 ? 2.724 -8.722 12.989 1.00 92.38 167 ARG A N 1
ATOM 1339 C CA . ARG A 1 167 ? 1.653 -9.656 12.594 1.00 92.38 167 ARG A CA 1
ATOM 1340 C C . ARG A 1 167 ? 0.653 -9.918 13.718 1.00 92.38 167 ARG A C 1
ATOM 1342 O O . ARG A 1 167 ? -0.538 -10.060 13.439 1.00 92.38 167 ARG A O 1
ATOM 1349 N N . LYS A 1 168 ? 1.108 -10.016 14.971 1.00 94.00 168 LYS A N 1
ATOM 1350 C CA . LYS A 1 168 ? 0.234 -10.227 16.135 1.00 94.00 168 LYS A CA 1
ATOM 1351 C C . LYS A 1 168 ? -0.714 -9.042 16.326 1.00 94.00 168 LYS A C 1
ATOM 1353 O O . LYS A 1 168 ? -1.914 -9.263 16.478 1.00 94.00 168 LYS A O 1
ATOM 1358 N N . ILE A 1 169 ? -0.191 -7.819 16.260 1.00 93.00 169 ILE A N 1
ATOM 1359 C CA . ILE A 1 169 ? -0.972 -6.580 16.389 1.00 93.00 169 ILE A CA 1
ATOM 1360 C C . ILE A 1 169 ? -1.987 -6.472 15.249 1.00 93.00 169 ILE A C 1
ATOM 1362 O O . ILE A 1 169 ? -3.181 -6.333 15.501 1.00 93.00 169 ILE A O 1
ATOM 1366 N N . VAL A 1 170 ? -1.546 -6.644 14.000 1.00 93.88 170 VAL A N 1
ATOM 1367 C CA . VAL A 1 170 ? -2.421 -6.592 12.816 1.00 93.88 170 VAL A CA 1
ATOM 1368 C C . VAL A 1 170 ? -3.556 -7.608 12.917 1.00 93.88 170 VAL A C 1
ATOM 1370 O O . VAL A 1 170 ? -4.721 -7.262 12.738 1.00 93.88 170 VAL A O 1
ATOM 1373 N N . ARG A 1 171 ? -3.253 -8.859 13.285 1.00 94.50 171 ARG A N 1
ATOM 1374 C CA . ARG A 1 171 ? -4.283 -9.889 13.486 1.00 94.50 171 ARG A CA 1
ATOM 1375 C C . ARG A 1 171 ? -5.256 -9.530 14.604 1.00 94.50 171 ARG A C 1
ATOM 1377 O O . ARG A 1 171 ? -6.439 -9.832 14.477 1.00 94.50 171 ARG A O 1
ATOM 1384 N N . ALA A 1 172 ? -4.785 -8.918 15.689 1.00 94.31 172 ALA A N 1
ATOM 1385 C CA . ALA A 1 172 ? -5.659 -8.467 16.767 1.00 94.31 172 ALA A CA 1
ATOM 1386 C C . ALA A 1 172 ? -6.634 -7.382 16.280 1.00 94.31 172 ALA A C 1
ATOM 1388 O O . ALA A 1 172 ? -7.829 -7.482 16.558 1.00 94.31 172 ALA A O 1
ATOM 1389 N N . ARG A 1 173 ? -6.158 -6.419 15.477 1.00 93.25 173 ARG A N 1
ATOM 1390 C CA . ARG A 1 173 ? -6.996 -5.373 14.863 1.00 93.25 173 ARG A CA 1
ATOM 1391 C C . ARG A 1 173 ? -8.030 -5.954 13.907 1.00 93.25 173 ARG A C 1
ATOM 1393 O O . ARG A 1 173 ? -9.219 -5.702 14.068 1.00 93.25 173 ARG A O 1
ATOM 1400 N N . LEU A 1 174 ? -7.609 -6.821 12.989 1.00 94.00 174 LEU A N 1
ATOM 1401 C CA . LEU A 1 174 ? -8.525 -7.474 12.048 1.00 94.00 174 LEU A CA 1
ATOM 1402 C C . LEU A 1 174 ? -9.596 -8.309 12.768 1.00 94.00 174 LEU A C 1
ATOM 1404 O O . LEU A 1 174 ? -10.756 -8.303 12.368 1.00 94.00 174 LEU A O 1
ATOM 1408 N N . ARG A 1 175 ? -9.249 -8.980 13.875 1.00 95.19 175 ARG A N 1
ATOM 1409 C CA . ARG A 1 175 ? -10.234 -9.692 14.710 1.00 95.19 175 ARG A CA 1
ATOM 1410 C C . ARG A 1 175 ? -11.230 -8.748 15.381 1.00 95.19 175 ARG A C 1
ATOM 1412 O O . ARG A 1 175 ? -12.404 -9.097 15.480 1.00 95.19 175 ARG A O 1
ATOM 1419 N N . ALA A 1 176 ? -10.784 -7.581 15.843 1.00 93.88 176 ALA A N 1
ATOM 1420 C CA . ALA A 1 176 ? -11.674 -6.576 16.417 1.00 93.88 176 ALA A CA 1
ATOM 1421 C C . ALA A 1 176 ? -12.674 -6.061 15.369 1.00 93.88 176 ALA A C 1
ATOM 1423 O O . ALA A 1 176 ? -13.873 -6.022 15.644 1.00 93.88 176 ALA A O 1
ATOM 1424 N N . ILE A 1 177 ? -12.209 -5.777 14.147 1.00 92.88 177 ILE A N 1
ATOM 1425 C CA . ILE A 1 177 ? -13.077 -5.345 13.043 1.00 92.88 177 ILE A CA 1
ATOM 1426 C C . ILE A 1 177 ? -14.060 -6.457 12.644 1.00 92.88 177 ILE A C 1
ATOM 1428 O O . ILE A 1 177 ? -15.258 -6.203 12.509 1.00 92.88 177 ILE A O 1
ATOM 1432 N N . ALA A 1 178 ? -13.600 -7.710 12.558 1.00 93.00 178 ALA A N 1
ATOM 1433 C CA . ALA A 1 178 ? -14.467 -8.858 12.291 1.00 93.00 178 ALA A CA 1
ATOM 1434 C C . ALA A 1 178 ? -15.566 -9.018 13.358 1.00 93.00 178 ALA A C 1
ATOM 1436 O O . ALA A 1 178 ? -16.723 -9.280 13.026 1.00 93.00 178 ALA A O 1
ATOM 1437 N N . LYS A 1 179 ? -15.243 -8.787 14.639 1.00 94.25 179 LYS A N 1
ATOM 1438 C CA . LYS A 1 179 ? -16.239 -8.766 15.719 1.00 94.25 179 LYS A CA 1
ATOM 1439 C C . LYS A 1 179 ? -17.267 -7.650 15.503 1.00 94.25 179 LYS A C 1
ATOM 1441 O O . LYS A 1 179 ? -18.466 -7.916 15.588 1.00 94.25 179 LYS A O 1
ATOM 1446 N N . SER A 1 180 ? -16.835 -6.436 15.163 1.00 92.31 180 SER A N 1
ATOM 1447 C CA . SER A 1 180 ? -17.750 -5.336 14.826 1.00 92.31 180 SER A CA 1
ATOM 1448 C C . SER A 1 180 ? -18.649 -5.668 13.630 1.00 92.31 180 SER A C 1
ATOM 1450 O O . SER A 1 180 ? -19.833 -5.347 13.661 1.00 92.31 180 SER A O 1
ATOM 1452 N N . ARG A 1 181 ? -18.139 -6.391 12.623 1.00 92.94 181 ARG A N 1
ATOM 1453 C CA . ARG A 1 181 ? -18.946 -6.876 11.490 1.00 92.94 181 ARG A CA 1
ATOM 1454 C C . ARG A 1 181 ? -20.047 -7.830 11.934 1.00 92.94 181 ARG A C 1
ATOM 1456 O O . ARG A 1 181 ? -21.194 -7.651 11.543 1.00 92.94 181 ARG A O 1
ATOM 1463 N N . THR A 1 182 ? -19.726 -8.809 12.782 1.00 92.94 182 THR A N 1
ATOM 1464 C CA . THR A 1 182 ? -20.743 -9.738 13.306 1.00 92.94 182 THR A CA 1
ATOM 1465 C C . THR A 1 182 ? -21.811 -9.028 14.138 1.00 92.94 182 THR A C 1
ATOM 1467 O O . THR A 1 182 ? -22.981 -9.377 14.051 1.00 92.94 182 THR A O 1
ATOM 1470 N N . GLN A 1 183 ? -21.431 -7.994 14.895 1.00 91.75 183 GLN A N 1
ATOM 1471 C CA . GLN A 1 183 ? -22.374 -7.182 15.668 1.00 91.75 183 GLN A CA 1
ATOM 1472 C C . GLN A 1 183 ? -23.281 -6.331 14.779 1.00 91.75 183 GLN A C 1
ATOM 1474 O O . GLN A 1 183 ? -24.434 -6.119 15.131 1.00 91.75 183 GLN A O 1
ATOM 1479 N N . LEU A 1 184 ? -22.764 -5.836 13.653 1.00 89.75 184 LEU A N 1
ATOM 1480 C CA . LEU A 1 184 ? -23.535 -5.048 12.699 1.00 89.75 184 LEU A CA 1
ATOM 1481 C C . LEU A 1 184 ? -24.551 -5.914 11.937 1.00 89.75 184 LEU A C 1
ATOM 1483 O O . LEU A 1 184 ? -25.683 -5.491 11.768 1.00 89.75 184 LEU A O 1
ATOM 1487 N N . LEU A 1 185 ? -24.157 -7.124 11.522 1.00 88.62 185 LEU A N 1
ATOM 1488 C CA . LEU A 1 185 ? -25.022 -8.071 10.799 1.00 88.62 185 LEU A CA 1
ATOM 1489 C C . LEU A 1 185 ? -26.056 -8.778 11.692 1.00 88.62 185 LEU A C 1
ATOM 1491 O O . LEU A 1 185 ? -27.000 -9.366 11.177 1.00 88.62 185 LEU A O 1
ATOM 1495 N N . GLY A 1 186 ? -25.841 -8.787 13.010 1.00 81.44 186 GLY A N 1
ATOM 1496 C CA . GLY A 1 186 ? -26.761 -9.371 13.990 1.00 81.44 186 GLY A CA 1
ATOM 1497 C C . GLY A 1 186 ? -27.800 -8.392 14.550 1.00 81.44 186 GLY A C 1
ATOM 1498 O O . GLY A 1 186 ? -28.512 -8.768 15.480 1.00 81.44 186 GLY A O 1
ATOM 1499 N N . ARG A 1 187 ? -27.834 -7.149 14.052 1.00 60.16 187 ARG A N 1
ATOM 1500 C CA . ARG A 1 187 ? -28.870 -6.143 14.336 1.00 60.16 187 ARG A CA 1
ATOM 1501 C C . ARG A 1 187 ? -29.969 -6.213 13.289 1.00 60.16 187 ARG A C 1
ATOM 1503 O O . ARG A 1 187 ? -31.125 -5.967 13.687 1.00 60.16 187 ARG A O 1
#

Foldseek 3Di:
DDPVVVVLVVVLVVLVVCLVPDDPDDVSVVSVVVSVVSVVVVVVVLVVPQDNDPCVVVLVVVCVLLPDDPCVLVDDDDDPDLVVVLVSLVVVLVSLLSQLVSLLVLLVDDCVVVVVCCVPPVVVDDPSRNVSSVSSVVSNVLLCAQQNDRSNHGDGRLSVDPPVVNVVVSVVSNVVSVVSNVVSVVD

Radius of gyration: 23.95 Å; chains: 1; bounding box: 68×27×61 Å